Protein AF-A0A7S4JBQ2-F1 (afdb_monomer)

Structure (mmCIF, N/CA/C/O backbone):
data_AF-A0A7S4JBQ2-F1
#
_entry.id   AF-A0A7S4JBQ2-F1
#
loop_
_atom_site.group_PDB
_atom_site.id
_atom_site.type_symbol
_atom_site.label_atom_id
_atom_site.label_alt_id
_atom_site.label_comp_id
_atom_site.label_asym_id
_atom_site.label_entity_id
_atom_site.label_seq_id
_atom_site.pdbx_PDB_ins_code
_atom_site.Cartn_x
_atom_site.Cartn_y
_atom_site.Cartn_z
_atom_site.occupancy
_atom_site.B_iso_or_equiv
_atom_site.auth_seq_id
_atom_site.auth_comp_id
_atom_site.auth_asym_id
_atom_site.auth_atom_id
_atom_site.pdbx_PDB_model_num
ATOM 1 N N . MET A 1 1 ? -25.751 37.229 61.596 1.00 47.97 1 MET A N 1
ATOM 2 C CA . MET A 1 1 ? -25.315 37.314 60.184 1.00 47.97 1 MET A CA 1
ATOM 3 C C . MET A 1 1 ? -24.093 36.413 59.994 1.00 47.97 1 MET A C 1
ATOM 5 O O . MET A 1 1 ? -22.985 36.892 60.153 1.00 47.97 1 MET A O 1
ATOM 9 N N . ALA A 1 2 ? -24.258 35.101 59.773 1.00 48.75 2 ALA A N 1
ATOM 10 C CA . ALA A 1 2 ? -23.098 34.197 59.625 1.00 48.75 2 ALA A CA 1
ATOM 11 C C . ALA A 1 2 ? -23.350 32.919 58.792 1.00 48.75 2 ALA A C 1
ATOM 13 O O . ALA A 1 2 ? -22.419 32.153 58.581 1.00 48.75 2 ALA A O 1
ATOM 14 N N . SER A 1 3 ? -24.569 32.667 58.291 1.00 51.91 3 SER A N 1
ATOM 15 C CA . SER A 1 3 ? -24.896 31.415 57.578 1.00 51.91 3 SER A CA 1
ATOM 16 C C . SER A 1 3 ? -24.880 31.516 56.043 1.00 51.91 3 SER A C 1
ATOM 18 O O . SER A 1 3 ? -24.901 30.493 55.368 1.00 51.91 3 SER A O 1
ATOM 20 N N . GLY A 1 4 ? -24.806 32.724 55.466 1.00 55.66 4 GLY A N 1
ATOM 21 C CA . GLY A 1 4 ? -24.906 32.929 54.009 1.00 55.66 4 GLY A CA 1
ATOM 22 C C . GLY A 1 4 ? -23.621 32.677 53.207 1.00 55.66 4 GLY A C 1
ATOM 23 O O . GLY A 1 4 ? -23.690 32.373 52.018 1.00 55.66 4 GLY A O 1
ATOM 24 N N . ASN A 1 5 ? -22.445 32.771 53.839 1.00 53.41 5 ASN A N 1
ATOM 25 C CA . ASN A 1 5 ? -21.159 32.667 53.133 1.00 53.41 5 ASN A CA 1
ATOM 26 C C . ASN A 1 5 ? -20.651 31.224 53.015 1.00 53.41 5 ASN A C 1
ATOM 28 O O . ASN A 1 5 ? -19.988 30.889 52.036 1.00 53.41 5 ASN A O 1
ATOM 32 N N . VAL A 1 6 ? -21.014 30.351 53.959 1.00 56.66 6 VAL A N 1
ATOM 33 C CA . VAL A 1 6 ? -20.559 28.950 53.978 1.00 56.66 6 VAL A CA 1
ATOM 34 C C . VAL A 1 6 ? -21.215 28.143 52.850 1.00 56.66 6 VAL A C 1
ATOM 36 O O . VAL A 1 6 ? -20.537 27.393 52.156 1.00 56.66 6 VAL A O 1
ATOM 39 N N . ALA A 1 7 ? -22.502 28.380 52.568 1.00 55.94 7 ALA A N 1
ATOM 40 C CA . ALA A 1 7 ? -23.214 27.729 51.463 1.00 55.94 7 ALA A CA 1
ATOM 41 C C . ALA A 1 7 ? -22.658 28.110 50.073 1.00 55.94 7 ALA A C 1
ATOM 43 O O . ALA A 1 7 ? -22.626 27.283 49.165 1.00 55.94 7 ALA A O 1
ATOM 44 N N . ARG A 1 8 ? -22.162 29.346 49.907 1.00 56.22 8 ARG A N 1
ATOM 45 C CA . ARG A 1 8 ? -21.541 29.805 48.650 1.00 56.22 8 ARG A CA 1
ATOM 46 C C . ARG A 1 8 ? -20.141 29.222 48.439 1.00 56.22 8 ARG A C 1
ATOM 48 O O . ARG A 1 8 ? -19.787 28.902 47.309 1.00 56.22 8 ARG A O 1
ATOM 55 N N . LEU A 1 9 ? -19.381 29.034 49.519 1.00 54.88 9 LEU A N 1
ATOM 56 C CA . LEU A 1 9 ? -18.053 28.411 49.488 1.00 54.88 9 LEU A CA 1
ATOM 57 C C . LEU A 1 9 ? -18.115 26.911 49.166 1.00 54.88 9 LEU A C 1
ATOM 59 O O . LEU A 1 9 ? -17.254 26.414 48.446 1.00 54.88 9 LEU A O 1
ATOM 63 N N . ILE A 1 10 ? -19.154 26.210 49.634 1.00 60.44 10 ILE A N 1
ATOM 64 C CA . ILE A 1 10 ? -19.357 24.778 49.360 1.00 60.44 10 ILE A CA 1
ATOM 65 C C . ILE A 1 10 ? -19.799 24.534 47.901 1.00 60.44 10 ILE A C 1
ATOM 67 O O . ILE A 1 10 ? -19.345 23.583 47.271 1.00 60.44 10 ILE A O 1
ATOM 71 N N . CYS A 1 11 ? -20.625 25.412 47.314 1.00 55.69 11 CYS A N 1
ATOM 72 C CA . CYS A 1 11 ? -20.996 25.309 45.894 1.00 55.69 11 CYS A CA 1
ATOM 73 C C . CYS A 1 11 ? -19.827 25.606 44.940 1.00 55.69 11 CYS A C 1
ATOM 75 O O . CYS A 1 11 ? -19.711 24.963 43.898 1.00 55.69 11 CYS A O 1
ATOM 77 N N . ALA A 1 12 ? -18.954 26.559 45.283 1.00 59.06 12 ALA A N 1
ATOM 78 C CA . ALA A 1 12 ? -17.802 26.908 44.449 1.00 59.06 12 ALA A CA 1
ATOM 79 C C . ALA A 1 12 ? -16.750 25.784 44.399 1.00 59.06 12 ALA A C 1
ATOM 81 O O . ALA A 1 12 ? -16.146 25.546 43.353 1.00 59.06 12 ALA A O 1
ATOM 82 N N . SER A 1 13 ? -16.559 25.052 45.501 1.00 59.41 13 SER A N 1
ATOM 83 C CA . SER A 1 13 ? -15.619 23.928 45.562 1.00 59.41 13 SER A CA 1
ATOM 84 C C . SER A 1 13 ? -16.147 22.669 44.865 1.00 59.41 13 SER A C 1
ATOM 86 O O . SER A 1 13 ? -15.390 22.017 44.146 1.00 59.41 13 SER A O 1
ATOM 88 N N . LEU A 1 14 ? -17.447 22.366 44.985 1.00 59.66 14 LEU A N 1
ATOM 89 C CA . LEU A 1 14 ? -18.087 21.260 44.256 1.00 59.66 14 LEU A CA 1
ATOM 90 C C . LEU A 1 14 ? -18.130 21.502 42.736 1.00 59.66 14 LEU A C 1
ATOM 92 O O . LEU A 1 14 ? -17.915 20.568 41.966 1.00 59.66 14 LEU A O 1
ATOM 96 N N . ALA A 1 15 ? -18.327 22.748 42.292 1.00 60.44 15 ALA A N 1
ATOM 97 C CA . ALA A 1 15 ? -18.275 23.103 40.871 1.00 60.44 15 ALA A CA 1
ATOM 98 C C . ALA A 1 15 ? -16.861 22.959 40.271 1.00 60.44 15 ALA A C 1
ATOM 100 O O . ALA A 1 15 ? -16.720 22.511 39.134 1.00 60.44 15 ALA A O 1
ATOM 101 N N . CYS A 1 16 ? -15.808 23.273 41.036 1.00 54.78 16 CYS A N 1
ATOM 102 C CA . CYS A 1 16 ? -14.415 23.102 40.599 1.00 54.78 16 CYS A CA 1
ATOM 103 C C . CYS A 1 16 ? -13.985 21.626 40.499 1.00 54.78 16 CYS A C 1
ATOM 105 O O . CYS A 1 16 ? -13.243 21.262 39.584 1.00 54.78 16 CYS A O 1
ATOM 107 N N . LEU A 1 17 ? -14.468 20.770 41.407 1.00 56.91 17 LEU A N 1
ATOM 108 C CA . LEU A 1 17 ? -14.245 19.316 41.359 1.00 56.91 17 LEU A CA 1
ATOM 109 C C . LEU A 1 17 ? -14.988 18.642 40.194 1.00 56.91 17 LEU A C 1
ATOM 111 O O . LEU A 1 17 ? -14.477 17.693 39.609 1.00 56.91 17 LEU A O 1
ATOM 115 N N . LEU A 1 18 ? -16.158 19.158 39.808 1.00 58.59 18 LEU A N 1
ATOM 116 C CA . LEU A 1 18 ? -16.883 18.682 38.625 1.00 58.59 18 LEU A CA 1
ATOM 117 C C . LEU A 1 18 ? -16.258 19.165 37.305 1.00 58.59 18 LEU A C 1
ATOM 119 O O . LEU A 1 18 ? -16.263 18.420 36.328 1.00 58.59 18 LEU A O 1
ATOM 123 N N . LEU A 1 19 ? -15.667 20.367 37.260 1.00 57.38 19 LEU A N 1
ATOM 124 C CA . LEU A 1 19 ? -15.010 20.884 36.048 1.00 57.38 19 LEU A CA 1
ATOM 125 C C . LEU A 1 19 ? -13.707 20.150 35.696 1.00 57.38 19 LEU A C 1
ATOM 127 O O . LEU A 1 19 ? -13.336 20.087 34.527 1.00 57.38 19 LEU A O 1
ATOM 131 N N . SER A 1 20 ? -13.012 19.586 36.685 1.00 57.44 20 SER A N 1
ATOM 132 C CA . SER A 1 20 ? -11.742 18.879 36.470 1.00 57.44 20 SER A CA 1
ATOM 133 C C . SER A 1 20 ? -11.919 17.469 35.885 1.00 57.44 20 SER A C 1
ATOM 135 O O . SER A 1 20 ? -10.970 16.929 35.324 1.00 57.44 20 SER A O 1
ATOM 137 N N . LEU A 1 21 ? -13.137 16.912 35.917 1.00 55.50 21 LEU A N 1
ATOM 138 C CA . LEU A 1 21 ? -13.502 15.637 35.279 1.00 55.50 21 LEU A CA 1
ATOM 139 C C . LEU A 1 21 ? -13.787 15.755 33.768 1.00 55.50 21 LEU A C 1
ATOM 141 O O . LEU A 1 21 ? -13.876 14.737 33.089 1.00 55.50 21 LEU A O 1
ATOM 145 N N . ILE A 1 22 ? -13.921 16.974 33.229 1.00 60.44 22 ILE A N 1
ATOM 146 C CA . ILE A 1 22 ? -14.215 17.213 31.800 1.00 60.44 22 ILE A CA 1
ATOM 147 C 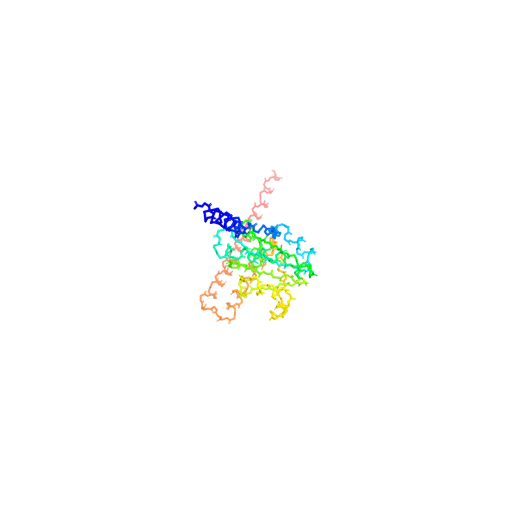C . ILE A 1 22 ? -12.924 17.351 30.972 1.00 60.44 22 ILE A C 1
ATOM 149 O O . ILE A 1 22 ? -12.960 17.292 29.742 1.00 60.44 22 ILE A O 1
ATOM 153 N N . ASN A 1 23 ? -11.760 17.457 31.620 1.00 59.50 23 ASN A N 1
ATOM 154 C CA . ASN A 1 23 ? -10.477 17.330 30.936 1.00 59.50 23 ASN A CA 1
ATOM 155 C C . ASN A 1 23 ? -10.253 15.854 30.598 1.00 59.50 23 ASN A C 1
ATOM 157 O O . ASN A 1 23 ? -9.593 15.126 31.337 1.00 59.50 23 ASN A O 1
ATOM 161 N N . GLY A 1 24 ? -10.872 15.419 29.498 1.00 57.84 24 GLY A N 1
ATOM 162 C CA . GLY A 1 24 ? -10.743 14.076 28.956 1.00 57.84 24 GLY A CA 1
ATOM 163 C C . GLY A 1 24 ? -9.278 13.663 28.916 1.00 57.84 24 GLY A C 1
ATOM 164 O O . GLY A 1 24 ? -8.437 14.364 28.349 1.00 57.84 24 GLY A O 1
ATOM 165 N N . ALA A 1 25 ? -8.977 12.535 29.556 1.00 54.72 25 ALA A N 1
ATOM 166 C CA . ALA A 1 25 ? -7.680 11.897 29.433 1.00 54.72 25 ALA A CA 1
ATOM 167 C C . ALA A 1 25 ? -7.345 11.711 27.941 1.00 54.72 25 ALA A C 1
ATOM 169 O O . ALA A 1 25 ? -8.259 11.471 27.142 1.00 54.72 25 ALA A O 1
ATOM 170 N N . PRO A 1 26 ? -6.065 11.806 27.537 1.00 52.78 26 PRO A N 1
ATOM 171 C CA . PRO A 1 26 ? -5.675 11.389 26.202 1.00 52.78 26 PRO A CA 1
ATOM 172 C C . PRO A 1 26 ? -6.078 9.922 26.049 1.00 52.78 26 PRO A C 1
ATOM 174 O O . PRO A 1 26 ? -5.561 9.054 26.750 1.00 52.78 26 PRO A O 1
ATOM 177 N N . VAL A 1 27 ? -7.052 9.660 25.178 1.00 49.31 27 VAL A N 1
ATOM 178 C CA . VAL A 1 27 ? -7.446 8.299 24.826 1.00 49.31 27 VAL A CA 1
ATOM 179 C C . VAL A 1 27 ? -6.248 7.705 24.094 1.00 49.31 27 VAL A C 1
ATOM 181 O O . VAL A 1 27 ? -5.939 8.094 22.969 1.00 49.31 27 VAL A O 1
ATOM 184 N N . ALA A 1 28 ? -5.490 6.866 24.794 1.00 48.03 28 ALA A N 1
ATOM 185 C CA . ALA A 1 28 ? -4.365 6.147 24.226 1.00 48.03 28 ALA A CA 1
ATOM 186 C C . ALA A 1 28 ? -4.939 5.002 23.393 1.00 48.03 28 ALA A C 1
ATOM 188 O O . ALA A 1 28 ? -5.228 3.937 23.931 1.00 48.03 28 ALA A O 1
ATOM 189 N N . TYR A 1 29 ? -5.159 5.268 22.106 1.00 53.22 29 TYR A N 1
ATOM 190 C CA . TYR A 1 29 ? -5.674 4.270 21.184 1.00 53.22 29 TYR A CA 1
ATOM 191 C C . TYR A 1 29 ? -4.621 3.178 20.928 1.00 53.22 29 TYR A C 1
ATOM 193 O O . TYR A 1 29 ? -3.435 3.479 20.756 1.00 53.22 29 TYR A O 1
ATOM 201 N N . ALA A 1 30 ? -5.033 1.910 20.894 1.00 62.78 30 ALA A N 1
ATOM 202 C CA . ALA A 1 30 ? -4.169 0.794 20.523 1.00 62.78 30 ALA A CA 1
ATOM 203 C C . ALA A 1 30 ? -3.639 0.992 19.094 1.00 62.78 30 ALA A C 1
A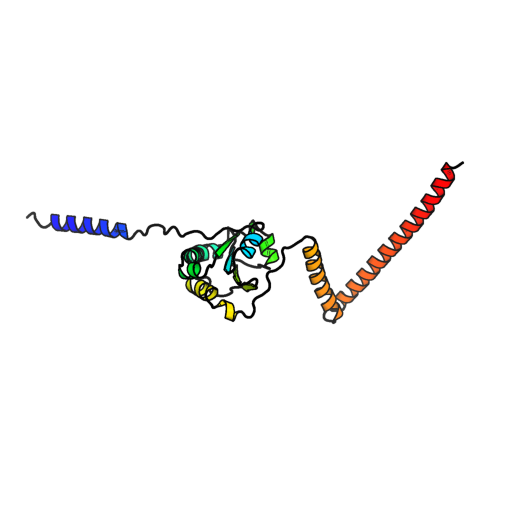TOM 205 O O . ALA A 1 30 ? -4.405 1.048 18.127 1.00 62.78 30 ALA A O 1
ATOM 206 N N . ALA A 1 31 ? -2.318 1.119 18.963 1.00 71.88 31 ALA A N 1
ATOM 207 C CA . ALA A 1 31 ? -1.689 1.477 17.701 1.00 71.88 31 ALA A CA 1
ATOM 208 C C . ALA A 1 31 ? -1.748 0.320 16.680 1.00 71.88 31 ALA A C 1
ATOM 210 O O . ALA A 1 31 ? -1.479 -0.830 17.035 1.00 71.88 31 ALA A O 1
ATOM 211 N N . PRO A 1 32 ? -2.045 0.608 15.401 1.00 81.25 32 PRO A N 1
ATOM 212 C CA . PRO A 1 32 ? -2.020 -0.390 14.335 1.00 81.25 32 PRO A CA 1
ATOM 213 C C . PRO A 1 32 ? -0.597 -0.904 14.075 1.00 81.25 32 PRO A C 1
ATOM 215 O O . PRO A 1 32 ? 0.389 -0.181 14.255 1.00 81.25 32 PRO A O 1
ATOM 218 N N . VAL A 1 33 ? -0.490 -2.142 13.588 1.00 87.19 33 VAL A N 1
ATOM 219 C CA . VAL A 1 33 ? 0.794 -2.821 13.355 1.00 87.19 33 VAL A CA 1
ATOM 220 C C . VAL A 1 33 ? 1.599 -2.070 12.296 1.00 87.19 33 VAL A C 1
ATOM 222 O O . VAL A 1 33 ? 1.102 -1.756 11.217 1.00 87.19 33 VAL A O 1
ATOM 225 N N . THR A 1 34 ? 2.863 -1.762 12.571 1.00 89.50 34 THR A N 1
ATOM 226 C CA . THR A 1 34 ? 3.758 -1.155 11.576 1.00 89.50 34 THR A CA 1
ATOM 227 C C . THR A 1 34 ? 4.463 -2.234 10.770 1.00 89.50 34 THR A C 1
ATOM 229 O O . THR A 1 34 ? 5.195 -3.045 11.332 1.00 89.50 34 THR A O 1
ATOM 232 N N . VAL A 1 35 ? 4.271 -2.214 9.456 1.00 89.81 35 VAL A N 1
ATOM 233 C CA . VAL A 1 35 ? 4.803 -3.203 8.516 1.00 89.81 35 VAL A CA 1
ATOM 234 C C . VAL A 1 35 ? 5.871 -2.553 7.634 1.00 89.81 35 VAL A C 1
ATOM 236 O O . VAL A 1 35 ? 5.759 -1.381 7.268 1.00 89.81 35 VAL A O 1
ATOM 239 N N . THR A 1 36 ? 6.920 -3.306 7.307 1.00 89.94 36 THR A N 1
ATOM 240 C CA . THR A 1 36 ? 8.021 -2.883 6.428 1.00 89.94 36 THR A CA 1
ATOM 241 C C . THR A 1 36 ? 8.011 -3.686 5.130 1.00 89.94 36 THR A C 1
ATOM 243 O O . THR A 1 36 ? 7.306 -4.687 5.013 1.00 89.94 36 THR A O 1
ATOM 246 N N . ASP A 1 37 ? 8.824 -3.289 4.148 1.00 86.62 37 ASP A N 1
ATOM 247 C CA . ASP A 1 37 ? 8.934 -4.007 2.867 1.00 86.62 37 ASP A CA 1
ATOM 248 C C . ASP A 1 37 ? 9.332 -5.492 3.031 1.00 86.62 37 ASP A C 1
ATOM 250 O O . ASP A 1 37 ? 9.014 -6.310 2.169 1.00 86.62 37 ASP A O 1
ATOM 254 N N . SER A 1 38 ? 1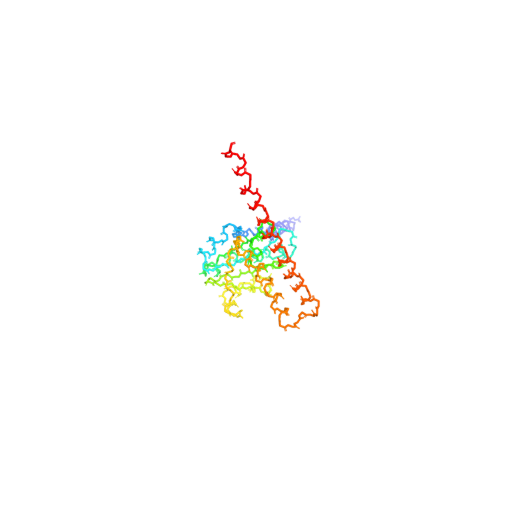0.023 -5.854 4.121 1.00 85.69 38 SER A N 1
ATOM 255 C CA . SER A 1 38 ? 10.443 -7.232 4.400 1.00 85.69 38 SER A CA 1
ATOM 256 C C . SER A 1 38 ? 9.377 -8.069 5.103 1.00 85.69 38 SER A C 1
ATOM 258 O O . SER A 1 38 ? 9.289 -9.259 4.827 1.00 85.69 38 SER A O 1
ATOM 260 N N . THR A 1 39 ? 8.584 -7.472 6.000 1.00 88.12 39 THR A N 1
ATOM 261 C CA . THR A 1 39 ? 7.555 -8.191 6.773 1.00 88.12 39 THR A CA 1
ATOM 262 C C . THR A 1 39 ? 6.197 -8.206 6.082 1.00 88.12 39 THR A C 1
ATOM 264 O O . THR A 1 39 ? 5.328 -8.986 6.450 1.00 88.12 39 THR A O 1
ATOM 267 N N . LEU A 1 40 ? 6.005 -7.371 5.058 1.00 89.88 40 LEU A N 1
ATOM 268 C CA . LEU A 1 40 ? 4.737 -7.274 4.344 1.00 89.88 40 LEU A CA 1
ATOM 269 C C . LEU A 1 40 ? 4.299 -8.596 3.712 1.00 89.88 40 LEU A C 1
ATOM 271 O O . LEU A 1 40 ? 3.119 -8.909 3.762 1.00 89.88 40 LEU A O 1
ATOM 275 N N . ASP A 1 41 ? 5.228 -9.365 3.144 1.00 87.88 41 ASP A N 1
ATOM 276 C CA . ASP A 1 41 ? 4.916 -10.663 2.533 1.00 87.88 41 ASP A CA 1
ATOM 277 C C . ASP A 1 41 ? 4.391 -11.657 3.586 1.00 87.88 41 ASP A C 1
ATOM 279 O O . ASP A 1 41 ? 3.335 -12.252 3.401 1.00 87.88 41 ASP A O 1
ATOM 283 N N . GLU A 1 42 ? 5.062 -11.745 4.736 1.00 88.25 42 GLU A N 1
ATOM 284 C CA . GLU A 1 42 ? 4.662 -12.610 5.854 1.00 88.25 42 GLU A CA 1
ATOM 285 C C . GLU A 1 42 ? 3.293 -12.218 6.424 1.00 88.25 42 GLU A C 1
ATOM 287 O O . GLU A 1 42 ? 2.463 -13.077 6.709 1.00 88.25 42 GLU A O 1
ATOM 292 N N . VAL A 1 43 ? 3.026 -10.915 6.557 1.00 88.94 43 VAL A N 1
ATOM 293 C CA . VAL A 1 43 ? 1.727 -10.417 7.033 1.00 88.94 43 VAL A CA 1
ATOM 294 C C . VAL A 1 43 ? 0.622 -10.696 6.013 1.00 88.94 43 VAL A C 1
ATOM 296 O O . VAL A 1 43 ? -0.488 -11.043 6.403 1.00 88.94 43 VAL A O 1
ATOM 299 N N . LEU A 1 44 ? 0.905 -10.580 4.714 1.00 88.88 44 LEU A N 1
ATOM 300 C CA . LEU A 1 44 ? -0.063 -10.888 3.656 1.00 88.88 44 LEU A CA 1
ATOM 301 C C . LEU A 1 44 ? -0.397 -12.380 3.574 1.00 88.88 44 LEU A C 1
ATOM 303 O O . LEU A 1 44 ? -1.520 -12.724 3.225 1.00 88.88 44 LEU A O 1
ATOM 307 N N . GLU A 1 45 ? 0.563 -13.252 3.874 1.00 87.19 45 GLU A N 1
ATOM 308 C CA . GLU A 1 45 ? 0.353 -14.702 3.902 1.00 87.19 45 GLU A CA 1
ATOM 309 C C . GLU A 1 45 ? -0.332 -15.167 5.193 1.00 87.19 45 GLU A C 1
ATOM 311 O O . GLU A 1 45 ? -1.105 -16.124 5.167 1.00 87.19 45 GLU A O 1
ATOM 316 N N . SER A 1 46 ? -0.074 -14.497 6.321 1.00 87.62 46 SER A N 1
ATOM 317 C CA . SER A 1 46 ? -0.631 -14.879 7.623 1.00 87.62 46 SER A CA 1
ATOM 318 C C . SER A 1 46 ? -2.047 -14.365 7.872 1.00 87.62 46 SER A C 1
ATOM 320 O O . SER A 1 46 ? -2.773 -14.959 8.669 1.00 87.62 46 SER A O 1
ATOM 322 N N . SER A 1 47 ? -2.456 -13.282 7.204 1.00 85.81 47 SER A N 1
ATOM 323 C CA . SER A 1 47 ? -3.757 -12.647 7.424 1.00 85.81 47 SER A CA 1
ATOM 324 C C . SER A 1 47 ? -4.690 -12.813 6.226 1.00 85.81 47 SER A C 1
ATOM 326 O O . SER A 1 47 ? -4.364 -12.472 5.092 1.00 85.81 47 SER A O 1
ATOM 328 N N . THR A 1 48 ? -5.901 -13.311 6.489 1.00 88.38 48 THR A N 1
ATOM 329 C CA . THR A 1 48 ? -6.949 -13.432 5.458 1.00 88.38 48 THR A CA 1
ATOM 330 C C . THR A 1 48 ? -7.554 -12.066 5.127 1.00 88.38 48 THR A C 1
ATOM 332 O O . THR A 1 48 ? -7.865 -11.782 3.968 1.00 88.38 48 THR A O 1
ATOM 335 N N . ASN A 1 49 ? -7.700 -11.225 6.157 1.00 92.44 49 ASN A N 1
ATOM 336 C CA . ASN A 1 49 ? -8.258 -9.883 6.098 1.00 92.44 49 ASN A CA 1
ATOM 337 C C . ASN A 1 49 ? -7.219 -8.883 6.612 1.00 92.44 49 ASN A C 1
ATOM 339 O O . ASN A 1 49 ? -6.941 -8.836 7.810 1.00 92.44 49 ASN A O 1
ATOM 343 N N . LEU A 1 50 ? -6.673 -8.047 5.732 1.00 93.25 50 LEU A N 1
ATOM 344 C CA . LEU A 1 50 ? -5.686 -7.033 6.108 1.00 93.25 50 LEU A CA 1
ATOM 345 C C . LEU A 1 50 ? -6.096 -5.674 5.564 1.00 93.25 50 LEU A C 1
ATOM 347 O O . LEU A 1 50 ? -6.243 -5.492 4.360 1.00 93.25 50 LEU A O 1
ATOM 351 N N . LEU A 1 51 ? -6.225 -4.681 6.434 1.00 93.81 51 LEU A N 1
ATOM 352 C CA . LEU A 1 51 ? -6.329 -3.288 6.024 1.00 93.81 51 LEU A CA 1
ATOM 353 C C . LEU A 1 51 ? -4.952 -2.637 6.135 1.00 93.81 51 LEU A C 1
ATOM 355 O O . LEU A 1 51 ? -4.409 -2.500 7.229 1.00 93.81 51 LEU A O 1
ATOM 359 N N . LEU A 1 52 ? -4.392 -2.216 5.002 1.00 93.75 52 LEU A N 1
ATOM 360 C CA . LEU A 1 52 ? -3.082 -1.581 4.932 1.00 93.75 52 LEU A CA 1
ATOM 361 C C . LEU A 1 52 ? -3.209 -0.096 4.588 1.00 93.75 52 LEU A C 1
ATOM 363 O O . LEU A 1 52 ? -3.759 0.290 3.552 1.00 93.75 52 LEU A O 1
ATOM 367 N N . LEU A 1 53 ? -2.627 0.742 5.442 1.00 92.88 53 LEU A N 1
ATOM 368 C CA . LEU A 1 53 ? -2.514 2.178 5.231 1.00 92.88 53 LEU A CA 1
ATOM 369 C C . LEU A 1 53 ? -1.101 2.564 4.789 1.00 92.88 53 LEU A C 1
ATOM 371 O O . LEU A 1 53 ? -0.147 2.495 5.565 1.00 92.88 53 LEU A O 1
ATOM 375 N N . PHE A 1 54 ? -0.994 3.088 3.571 1.00 93.38 54 PHE A N 1
ATOM 376 C CA . PHE A 1 54 ? 0.213 3.734 3.067 1.00 93.38 54 PHE A CA 1
ATOM 377 C C . PHE A 1 54 ? 0.246 5.193 3.521 1.00 93.38 54 PHE A C 1
ATOM 379 O O . PHE A 1 54 ? -0.547 6.024 3.055 1.00 93.38 54 PHE A O 1
ATOM 386 N N . LYS A 1 55 ? 1.177 5.510 4.425 1.00 91.81 55 LYS A N 1
ATOM 387 C CA . LYS A 1 55 ? 1.372 6.855 4.978 1.00 91.81 55 LYS A CA 1
ATOM 388 C C . LYS A 1 55 ? 2.778 7.389 4.704 1.00 91.81 55 LYS A C 1
ATOM 390 O O . LYS A 1 55 ? 3.693 6.654 4.342 1.00 91.81 55 LYS A O 1
ATOM 395 N N . ALA A 1 56 ? 2.928 8.695 4.908 1.00 90.19 56 ALA A N 1
ATOM 396 C CA . ALA A 1 56 ? 4.212 9.381 4.912 1.00 90.19 56 ALA A CA 1
ATOM 397 C C . ALA A 1 56 ? 4.330 10.264 6.163 1.00 90.19 56 ALA A C 1
ATOM 399 O O . ALA A 1 56 ? 3.383 10.972 6.519 1.00 90.19 56 ALA A O 1
ATOM 400 N N . ASN A 1 57 ? 5.501 10.242 6.802 1.00 79.75 57 ASN A N 1
ATOM 401 C CA . ASN A 1 57 ? 5.804 10.962 8.046 1.00 79.75 57 ASN A CA 1
ATOM 402 C C . ASN A 1 57 ? 5.450 12.473 8.059 1.00 79.75 57 ASN A C 1
ATOM 404 O O . ASN A 1 57 ? 4.979 12.977 9.077 1.00 79.75 57 ASN A O 1
ATOM 408 N N . LYS A 1 58 ? 5.625 13.198 6.945 1.00 79.25 58 LYS A N 1
ATOM 409 C CA . LYS A 1 58 ? 5.394 14.655 6.822 1.00 79.25 58 LYS A CA 1
ATOM 410 C C . LYS A 1 58 ? 4.176 15.014 5.964 1.00 79.25 58 LYS A C 1
ATOM 412 O O . LYS A 1 58 ? 4.216 15.968 5.191 1.00 79.25 58 LYS A O 1
ATOM 417 N N . CYS A 1 59 ? 3.090 14.250 6.055 1.00 86.31 59 CYS A N 1
ATOM 418 C CA . CYS A 1 59 ? 1.877 14.534 5.289 1.00 86.31 59 CYS A CA 1
ATOM 419 C C . CYS A 1 59 ? 0.735 15.039 6.198 1.00 86.31 59 CYS A C 1
ATOM 421 O O . CYS A 1 59 ? 0.177 14.243 6.960 1.00 86.31 59 CYS A O 1
ATOM 423 N N . PRO A 1 60 ? 0.300 16.312 6.086 1.00 85.06 60 PRO A N 1
ATOM 424 C CA . PRO A 1 60 ? -0.785 16.855 6.914 1.00 85.06 60 PRO A CA 1
ATOM 425 C C . PRO A 1 60 ? -2.137 16.172 6.645 1.00 85.06 60 PRO A C 1
ATOM 427 O O . PRO A 1 60 ? -3.015 16.137 7.505 1.00 85.06 60 PRO A O 1
ATOM 430 N N . HIS A 1 61 ? -2.330 15.589 5.456 1.00 86.81 61 HIS A N 1
ATOM 431 C CA . HIS A 1 61 ? -3.514 14.777 5.161 1.00 86.81 61 HIS A CA 1
ATOM 432 C C . HIS A 1 61 ? -3.483 13.412 5.858 1.00 86.81 61 HIS A C 1
ATOM 434 O O . HIS A 1 61 ? -4.542 12.912 6.224 1.00 86.81 61 HIS A O 1
ATOM 440 N N . CYS A 1 62 ? -2.297 12.827 6.066 1.00 88.44 62 CYS A N 1
ATOM 441 C CA . CYS A 1 62 ? -2.152 11.575 6.811 1.00 88.44 62 CYS A CA 1
ATOM 442 C C . CYS A 1 62 ? -2.358 11.801 8.311 1.00 88.44 62 CYS A C 1
ATOM 444 O O . CYS A 1 62 ? -3.071 11.032 8.941 1.00 88.44 62 CYS A O 1
ATOM 446 N N . GLN A 1 63 ? -1.799 12.882 8.869 1.00 86.88 63 GLN A N 1
ATOM 447 C CA . GLN A 1 63 ? -1.942 13.205 10.295 1.00 86.88 63 GLN A CA 1
ATOM 448 C C . GLN A 1 63 ? -3.403 13.415 10.706 1.00 86.88 63 GLN A C 1
ATOM 450 O O . GLN A 1 63 ? -3.809 12.958 11.766 1.00 86.88 63 GLN A O 1
ATOM 455 N N . ARG A 1 64 ? -4.216 14.040 9.844 1.00 89.31 64 ARG A N 1
ATOM 456 C CA . ARG A 1 64 ? -5.658 14.197 10.099 1.00 89.31 64 ARG A CA 1
ATOM 457 C C . ARG A 1 64 ? -6.426 12.875 10.108 1.00 89.31 64 ARG A C 1
ATOM 459 O O . ARG A 1 64 ? -7.438 12.788 10.786 1.00 89.31 64 ARG A O 1
ATOM 466 N N . MET A 1 65 ? -5.965 11.877 9.356 1.00 89.31 65 MET A N 1
ATOM 467 C CA . MET A 1 65 ? -6.618 10.568 9.255 1.00 89.31 65 MET A CA 1
ATOM 468 C C . MET A 1 65 ? -6.112 9.569 10.305 1.00 89.31 65 MET A C 1
ATOM 470 O O . MET A 1 65 ? -6.829 8.634 10.637 1.00 89.31 65 MET A O 1
ATOM 474 N N . ALA A 1 66 ? -4.900 9.765 10.832 1.00 88.00 66 ALA A N 1
ATOM 475 C CA . ALA A 1 66 ? -4.298 8.906 11.851 1.00 88.00 66 ALA A CA 1
ATOM 476 C C . ALA A 1 66 ? -5.230 8.595 13.042 1.00 88.00 66 ALA A C 1
ATOM 478 O O . ALA A 1 66 ? -5.436 7.410 13.291 1.00 88.00 66 ALA A O 1
ATOM 479 N N . PRO A 1 67 ? -5.881 9.577 13.705 1.00 89.25 67 PRO A N 1
ATOM 480 C CA . PRO A 1 67 ? -6.742 9.274 14.852 1.00 89.25 67 PRO A CA 1
ATOM 481 C C . PRO A 1 67 ? -8.009 8.501 14.465 1.00 89.25 67 PRO A C 1
ATOM 483 O O . PRO A 1 67 ? -8.521 7.715 15.253 1.00 89.25 67 PRO A O 1
ATOM 486 N N . ASP A 1 68 ? -8.535 8.701 13.255 1.00 90.69 68 ASP A N 1
ATOM 487 C CA . ASP A 1 68 ? -9.682 7.923 12.775 1.00 90.69 68 ASP A CA 1
ATOM 488 C C . ASP A 1 68 ? -9.281 6.492 12.412 1.00 90.69 68 ASP A C 1
ATOM 490 O O . ASP A 1 68 ? -10.083 5.575 12.561 1.00 90.69 68 ASP A O 1
ATOM 494 N N . TYR A 1 69 ? -8.040 6.296 11.963 1.00 90.25 69 TYR A N 1
ATOM 495 C CA . TYR A 1 69 ? -7.495 4.978 11.671 1.00 90.25 69 TYR A CA 1
ATOM 496 C C . TYR A 1 69 ? -7.162 4.189 12.944 1.00 90.25 69 TYR A C 1
ATOM 498 O O . TYR A 1 69 ? -7.442 3.000 13.013 1.00 90.25 69 TYR A O 1
ATOM 506 N N . GLU A 1 70 ? -6.638 4.850 13.974 1.00 89.69 70 GLU A N 1
ATOM 507 C CA . GLU A 1 70 ? -6.385 4.251 15.294 1.00 89.69 70 GLU A CA 1
ATOM 508 C C . GLU A 1 70 ? -7.681 3.853 16.016 1.00 89.69 70 GLU A C 1
ATOM 510 O O . GLU A 1 70 ? -7.729 2.848 16.715 1.00 89.69 70 GLU A O 1
ATOM 515 N N . LYS A 1 71 ? -8.788 4.569 15.793 1.00 90.12 71 LYS A N 1
ATOM 516 C CA . LYS A 1 71 ? -10.101 4.119 16.283 1.00 90.12 71 LYS A CA 1
ATOM 517 C C . LYS A 1 71 ? -10.556 2.814 15.634 1.00 90.12 71 LYS A C 1
ATOM 519 O O . LYS A 1 71 ? -11.248 2.033 16.276 1.00 90.12 71 LYS A O 1
ATOM 524 N N . LEU A 1 72 ? -10.194 2.568 14.371 1.00 89.38 72 LEU A N 1
ATOM 525 C CA . LEU A 1 72 ? -10.540 1.313 13.695 1.00 89.38 72 LEU A CA 1
ATOM 526 C C . LEU A 1 72 ? -9.799 0.123 14.309 1.00 89.38 72 LEU A C 1
ATOM 528 O O . LEU A 1 72 ? -10.373 -0.956 14.373 1.00 89.38 72 LEU A O 1
ATOM 532 N N . SER A 1 73 ? -8.564 0.292 14.794 1.00 86.00 73 SER A N 1
ATOM 533 C CA . SER A 1 73 ? -7.839 -0.811 15.442 1.00 86.00 73 SER A CA 1
ATOM 534 C C . SER A 1 73 ? -8.438 -1.227 16.782 1.00 86.00 73 SER A C 1
ATOM 536 O O . SER A 1 73 ? -8.210 -2.348 17.235 1.00 86.00 73 SER A O 1
ATOM 538 N N . GLU A 1 74 ? -9.237 -0.366 17.406 1.00 86.75 74 GLU A N 1
ATOM 539 C CA . GLU A 1 74 ? -9.948 -0.701 18.636 1.00 86.75 74 GLU A CA 1
ATOM 540 C C . GLU A 1 74 ? -11.329 -1.304 18.412 1.00 86.75 74 GLU A C 1
ATOM 542 O O . GLU A 1 74 ? -11.846 -1.939 19.328 1.00 86.75 74 GLU A O 1
ATOM 547 N N . ASP A 1 75 ? -11.895 -1.147 17.218 1.00 88.44 75 ASP A N 1
ATOM 548 C CA . ASP A 1 75 ? -13.267 -1.535 16.925 1.00 88.44 75 ASP A CA 1
ATOM 549 C C . ASP A 1 75 ? -13.470 -3.056 17.019 1.00 88.44 75 ASP A C 1
ATOM 551 O O . ASP A 1 75 ? -12.829 -3.843 16.316 1.00 88.44 75 ASP A O 1
ATOM 555 N N . ASP A 1 76 ? -14.385 -3.470 17.896 1.00 84.44 76 ASP A N 1
ATOM 556 C CA . ASP A 1 76 ? -14.636 -4.884 18.177 1.00 84.44 76 ASP A CA 1
ATOM 557 C C . ASP A 1 76 ? -15.250 -5.629 16.985 1.00 84.44 76 ASP A C 1
ATOM 559 O O . ASP A 1 76 ? -15.003 -6.825 16.831 1.00 84.44 76 ASP A O 1
ATOM 563 N N . ASP A 1 77 ? -15.981 -4.944 16.096 1.00 86.12 77 ASP A N 1
ATOM 564 C CA . ASP A 1 77 ? -16.542 -5.588 14.904 1.00 86.12 77 ASP A CA 1
ATOM 565 C C . ASP A 1 77 ? -15.429 -5.981 13.922 1.00 86.12 77 ASP A C 1
ATOM 567 O O . ASP A 1 77 ? -15.506 -7.024 13.272 1.00 86.12 77 ASP A O 1
ATOM 571 N N . LEU A 1 78 ? -14.372 -5.169 13.820 1.00 86.31 78 LEU A N 1
ATOM 572 C CA . LEU A 1 78 ? -13.216 -5.478 12.977 1.00 86.31 78 LEU A CA 1
ATOM 573 C C . LEU A 1 78 ? -12.380 -6.615 13.568 1.00 86.31 78 LEU A C 1
ATOM 575 O O . LEU A 1 78 ? -11.989 -7.528 12.839 1.00 86.31 78 LEU A O 1
ATOM 579 N N . LYS A 1 79 ? -12.182 -6.617 14.890 1.00 83.75 79 LYS A N 1
ATOM 580 C CA . LYS A 1 79 ? -11.518 -7.725 15.594 1.00 83.75 79 LYS A CA 1
ATOM 581 C C . LYS A 1 79 ? -12.305 -9.031 15.474 1.00 83.75 79 LYS A C 1
ATOM 583 O O . LYS A 1 79 ? -11.712 -10.081 15.255 1.00 83.75 79 LYS A O 1
ATOM 588 N N . GLY A 1 80 ? -13.634 -8.969 15.568 1.00 83.00 80 GLY A N 1
ATOM 589 C CA . GLY A 1 80 ? -14.516 -10.130 15.430 1.00 83.00 80 GLY A CA 1
ATOM 590 C C . GLY A 1 80 ? -14.497 -10.768 14.037 1.00 83.00 80 GLY A C 1
ATOM 591 O O . GLY A 1 80 ? -14.787 -11.954 13.914 1.00 83.00 80 GLY A O 1
ATOM 592 N N . ASN A 1 81 ? -14.119 -10.010 13.002 1.00 85.12 81 ASN A N 1
ATOM 593 C CA . ASN A 1 81 ? -13.958 -10.496 11.626 1.00 85.12 81 ASN A CA 1
ATOM 594 C C . ASN A 1 81 ? -12.495 -10.801 11.253 1.00 85.12 81 ASN A C 1
ATOM 596 O O . ASN A 1 81 ? -12.178 -10.918 10.068 1.00 85.12 81 ASN A O 1
ATOM 600 N N . ASP A 1 82 ? -11.604 -10.914 12.245 1.00 87.75 82 ASP A N 1
ATOM 601 C CA . ASP A 1 82 ? -10.178 -11.221 12.056 1.00 87.75 82 ASP A CA 1
ATOM 602 C C . ASP A 1 82 ? -9.465 -10.237 11.107 1.00 87.75 82 ASP A C 1
ATOM 604 O O . ASP A 1 82 ? -8.597 -10.597 10.311 1.00 87.75 82 ASP A O 1
ATOM 608 N N . VAL A 1 83 ? -9.874 -8.963 11.138 1.00 90.50 83 VAL A N 1
ATOM 609 C CA . VAL A 1 83 ? -9.252 -7.917 10.323 1.00 90.50 83 VAL A CA 1
ATOM 610 C C . VAL A 1 83 ? -7.993 -7.422 11.019 1.00 90.50 83 VAL A C 1
ATOM 612 O O . VAL A 1 83 ? -8.050 -6.743 12.044 1.00 90.50 83 VAL A O 1
ATOM 615 N N . THR A 1 84 ? -6.842 -7.678 10.409 1.00 91.00 84 THR A N 1
ATOM 616 C CA . THR A 1 84 ? -5.572 -7.093 10.838 1.00 91.00 84 THR A CA 1
ATOM 617 C C . THR A 1 84 ? -5.441 -5.674 10.283 1.00 91.00 84 THR A C 1
ATOM 619 O O . THR A 1 84 ? -5.609 -5.448 9.085 1.00 91.00 84 THR A O 1
ATOM 622 N N . LEU A 1 85 ? -5.125 -4.692 11.132 1.00 92.06 85 LEU A N 1
ATOM 623 C CA . LEU A 1 85 ? -4.828 -3.325 10.694 1.00 92.06 85 LEU A CA 1
ATOM 624 C C . LEU A 1 85 ? -3.326 -3.066 10.707 1.00 92.06 85 LEU A C 1
ATOM 626 O O . LEU A 1 85 ? -2.671 -3.145 11.747 1.00 92.06 85 LEU A O 1
ATOM 630 N N . ALA A 1 86 ? -2.804 -2.673 9.550 1.00 93.00 86 ALA A N 1
ATOM 631 C CA . ALA A 1 86 ? -1.400 -2.382 9.343 1.00 93.00 86 ALA A CA 1
ATOM 632 C C . ALA A 1 86 ? -1.174 -0.973 8.785 1.00 93.00 86 ALA A C 1
ATOM 634 O O . ALA A 1 86 ? -2.006 -0.402 8.074 1.00 93.00 86 ALA A O 1
ATOM 635 N N . THR A 1 87 ? -0.010 -0.403 9.077 1.00 92.44 87 THR A N 1
ATOM 636 C CA . THR A 1 87 ? 0.469 0.850 8.492 1.00 92.44 87 THR A CA 1
ATOM 637 C C . THR A 1 87 ? 1.878 0.672 7.954 1.00 92.44 87 THR A C 1
ATOM 639 O O . THR A 1 87 ? 2.701 -0.001 8.568 1.00 92.44 87 THR A O 1
ATOM 642 N N . ILE A 1 88 ? 2.175 1.311 6.826 1.00 92.31 88 ILE A N 1
ATOM 643 C CA . ILE A 1 88 ? 3.509 1.318 6.226 1.00 92.31 88 ILE A CA 1
ATOM 644 C C . ILE A 1 88 ? 3.952 2.753 5.949 1.00 92.31 88 ILE A C 1
ATOM 646 O O . ILE A 1 88 ? 3.199 3.564 5.399 1.00 92.31 88 ILE A O 1
ATOM 650 N N . ASP A 1 89 ? 5.177 3.078 6.365 1.00 92.44 89 ASP A N 1
ATOM 651 C CA . ASP A 1 89 ? 5.807 4.366 6.077 1.00 92.44 89 ASP A CA 1
ATOM 652 C C . ASP A 1 89 ? 6.576 4.285 4.758 1.00 92.44 89 ASP A C 1
ATOM 654 O O . ASP A 1 89 ? 7.654 3.694 4.676 1.00 92.44 89 ASP A O 1
ATOM 658 N N . VAL A 1 90 ? 6.007 4.886 3.716 1.00 90.19 90 VAL A N 1
ATOM 659 C CA . VAL A 1 90 ? 6.514 4.787 2.342 1.00 90.19 90 VAL A CA 1
ATOM 660 C C . VAL A 1 90 ? 7.857 5.487 2.096 1.00 90.19 90 VAL A C 1
ATOM 662 O O . VAL A 1 90 ? 8.670 4.933 1.356 1.00 90.19 90 VAL A O 1
ATOM 665 N N . PRO A 1 91 ? 8.165 6.666 2.675 1.00 87.00 91 PRO A N 1
ATOM 666 C CA . PRO A 1 91 ? 9.490 7.276 2.541 1.00 87.00 91 PRO A CA 1
ATOM 667 C C . PRO A 1 91 ? 10.640 6.334 2.921 1.00 87.00 91 PRO A C 1
ATOM 669 O O . PRO A 1 91 ? 11.684 6.367 2.266 1.00 87.00 91 PRO A O 1
ATOM 672 N N . SER A 1 92 ? 10.414 5.491 3.932 1.00 86.75 92 SER A N 1
ATOM 673 C CA . SER A 1 92 ? 11.361 4.489 4.434 1.00 86.75 92 SER A CA 1
ATOM 674 C C . SER A 1 92 ? 11.266 3.147 3.688 1.00 86.75 92 SER A C 1
ATOM 676 O O . SER A 1 92 ? 12.230 2.391 3.662 1.00 86.75 92 SER A O 1
ATOM 678 N N . ASN A 1 93 ? 10.126 2.868 3.048 1.00 86.62 93 ASN A N 1
ATOM 679 C CA . ASN A 1 93 ? 9.779 1.601 2.398 1.00 86.62 93 ASN A CA 1
ATOM 680 C C . ASN A 1 93 ? 9.255 1.859 0.973 1.00 86.62 93 ASN A C 1
ATOM 682 O O . ASN A 1 93 ? 8.053 1.829 0.704 1.00 86.62 93 ASN A O 1
ATOM 686 N N . ARG A 1 94 ? 10.156 2.206 0.045 1.00 85.12 94 ARG A N 1
ATOM 687 C CA . ARG A 1 94 ? 9.768 2.567 -1.333 1.00 85.12 94 ARG A CA 1
ATOM 688 C C . ARG A 1 94 ? 9.397 1.356 -2.192 1.00 85.12 94 ARG A C 1
ATOM 690 O O . ARG A 1 94 ? 8.748 1.529 -3.220 1.00 85.12 94 ARG A O 1
ATOM 697 N N . GLY A 1 95 ? 9.815 0.148 -1.811 1.00 85.94 95 GLY A N 1
ATOM 698 C CA . GLY A 1 95 ? 9.547 -1.062 -2.585 1.00 85.94 95 GLY A CA 1
ATOM 699 C C . GLY A 1 95 ? 8.054 -1.371 -2.639 1.00 85.94 95 GLY A C 1
ATOM 700 O O . GLY A 1 95 ? 7.507 -1.601 -3.718 1.00 85.94 95 GLY A O 1
ATOM 701 N N . SER A 1 96 ? 7.375 -1.295 -1.495 1.00 86.88 96 SER A N 1
ATOM 702 C CA . SER A 1 96 ? 5.926 -1.488 -1.395 1.00 86.88 96 SER A CA 1
ATOM 703 C C . SER A 1 96 ? 5.133 -0.452 -2.191 1.00 86.88 96 SER A C 1
ATOM 705 O O . SER A 1 96 ? 4.201 -0.820 -2.902 1.00 86.88 96 SER A O 1
ATOM 707 N N . SER A 1 97 ? 5.498 0.832 -2.164 1.00 87.25 97 SER A N 1
ATOM 708 C CA . SER A 1 97 ? 4.749 1.842 -2.926 1.00 87.25 97 SER A CA 1
ATOM 709 C C . SER A 1 97 ? 4.839 1.639 -4.434 1.00 87.25 97 SER A C 1
ATOM 711 O O . SER A 1 97 ? 3.831 1.792 -5.122 1.00 87.25 97 SER A O 1
ATOM 713 N N . ILE A 1 98 ? 6.004 1.232 -4.942 1.00 86.56 98 ILE A N 1
ATOM 714 C CA . ILE A 1 98 ? 6.184 0.868 -6.352 1.00 86.56 98 ILE A CA 1
ATOM 715 C C . ILE A 1 98 ? 5.386 -0.398 -6.669 1.00 86.56 98 ILE A C 1
ATOM 717 O O . ILE A 1 98 ? 4.631 -0.413 -7.639 1.00 86.56 98 ILE A O 1
ATOM 721 N N . ARG A 1 99 ? 5.500 -1.432 -5.824 1.00 85.81 99 ARG A N 1
ATOM 722 C CA . ARG A 1 99 ? 4.808 -2.718 -5.991 1.00 85.81 99 ARG A CA 1
ATOM 723 C C . ARG A 1 99 ? 3.291 -2.549 -6.085 1.00 85.81 99 ARG A C 1
ATOM 725 O O . ARG A 1 99 ? 2.677 -3.122 -6.973 1.00 85.81 99 ARG A O 1
ATOM 732 N N . PHE A 1 100 ? 2.700 -1.740 -5.207 1.00 88.56 100 PHE A N 1
ATOM 733 C CA . PHE A 1 100 ? 1.258 -1.482 -5.180 1.00 88.56 100 PHE A CA 1
ATOM 734 C C . PHE A 1 100 ? 0.829 -0.278 -6.034 1.00 88.56 100 PHE A C 1
ATOM 736 O O . PHE A 1 100 ? -0.350 0.082 -6.025 1.00 88.56 100 PHE A O 1
ATOM 743 N N . GLY A 1 101 ? 1.740 0.362 -6.776 1.00 87.00 101 GLY A N 1
ATOM 744 C CA . GLY A 1 101 ? 1.423 1.489 -7.662 1.00 87.00 101 GLY A CA 1
ATOM 745 C C . GLY A 1 101 ? 0.865 2.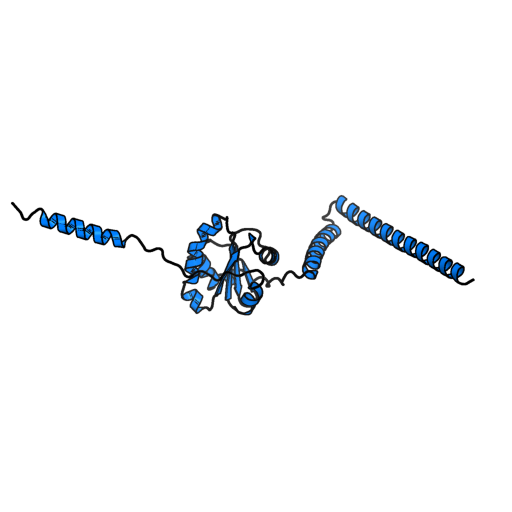722 -6.938 1.00 87.00 101 GLY A C 1
ATOM 746 O O . GLY A 1 101 ? -0.013 3.410 -7.460 1.00 87.00 101 GLY A O 1
ATOM 747 N N . ILE A 1 102 ? 1.330 2.998 -5.719 1.00 89.50 102 ILE A N 1
ATOM 748 C CA . ILE A 1 102 ? 0.833 4.091 -4.875 1.00 89.50 102 ILE A CA 1
ATOM 749 C C . ILE A 1 102 ? 1.362 5.434 -5.390 1.00 89.50 102 ILE A C 1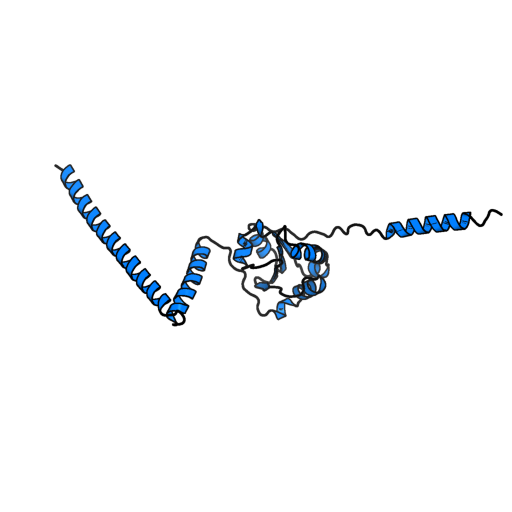
ATOM 751 O O . ILE A 1 102 ? 2.547 5.737 -5.273 1.00 89.50 102 ILE A O 1
ATOM 755 N N . ARG A 1 103 ? 0.467 6.267 -5.934 1.00 85.50 103 ARG A N 1
ATOM 756 C CA . ARG A 1 103 ? 0.807 7.595 -6.489 1.00 85.50 103 ARG A CA 1
ATOM 757 C C . ARG A 1 103 ? 0.581 8.759 -5.522 1.00 85.50 103 ARG A C 1
ATOM 759 O O . ARG A 1 103 ? 1.006 9.874 -5.804 1.00 85.50 103 ARG A O 1
ATOM 766 N N . GLY A 1 104 ? -0.103 8.529 -4.403 1.00 86.50 104 GLY A N 1
ATOM 767 C CA . GLY A 1 104 ? -0.463 9.581 -3.457 1.00 86.50 104 GLY A CA 1
ATOM 768 C C . GLY A 1 104 ? -0.762 9.056 -2.058 1.00 86.50 104 GLY A C 1
ATOM 769 O O . GLY A 1 104 ? -0.956 7.858 -1.853 1.00 86.50 104 GLY A O 1
ATOM 770 N N . PHE A 1 105 ? -0.808 9.972 -1.090 1.00 89.31 105 PHE A N 1
ATOM 771 C CA . PHE A 1 105 ? -1.027 9.658 0.322 1.00 89.31 105 PHE A CA 1
ATOM 772 C C . PHE A 1 105 ? -2.185 10.474 0.918 1.00 89.31 105 PHE A C 1
ATOM 774 O O . PHE A 1 105 ? -2.422 11.611 0.497 1.00 89.31 105 PHE A O 1
ATOM 781 N N . PRO A 1 106 ? -2.865 9.957 1.955 1.00 91.50 106 PRO A N 1
ATOM 782 C CA . PRO A 1 106 ? -2.902 8.551 2.368 1.00 91.50 106 PRO A CA 1
ATOM 783 C C . PRO A 1 106 ? -3.657 7.683 1.349 1.00 91.50 106 PRO A C 1
ATOM 785 O O . PRO A 1 106 ? -4.646 8.138 0.766 1.00 91.50 106 PRO A O 1
ATOM 788 N N . THR A 1 107 ? -3.203 6.440 1.174 1.00 92.50 107 THR A N 1
ATOM 789 C CA . THR A 1 107 ? -3.891 5.414 0.371 1.00 92.50 107 THR A CA 1
ATOM 790 C C . THR A 1 107 ? -4.185 4.199 1.245 1.00 92.50 107 THR A C 1
ATOM 792 O O . THR A 1 107 ? -3.315 3.753 1.990 1.00 92.50 107 THR A O 1
ATOM 795 N N . LEU A 1 108 ? -5.411 3.686 1.153 1.00 93.81 108 LEU A N 1
ATOM 796 C CA . LEU A 1 108 ? -5.901 2.526 1.894 1.00 93.81 108 LEU A CA 1
ATOM 797 C C . LEU A 1 108 ? -6.136 1.377 0.914 1.00 93.81 108 LEU A C 1
ATOM 799 O O . LEU A 1 108 ? -6.821 1.550 -0.098 1.00 93.81 108 LEU A O 1
ATOM 803 N N . ILE A 1 109 ? -5.566 0.218 1.219 1.00 93.50 109 ILE A N 1
ATOM 804 C CA . ILE A 1 109 ? -5.779 -1.015 0.465 1.00 93.50 109 ILE A CA 1
ATOM 805 C C . ILE A 1 109 ? -6.273 -2.070 1.441 1.00 93.50 109 ILE A C 1
ATOM 807 O O . ILE A 1 109 ? -5.641 -2.306 2.467 1.00 93.50 109 ILE A O 1
ATOM 811 N N . TYR A 1 110 ? -7.407 -2.679 1.118 1.00 94.56 110 TYR A N 1
ATOM 812 C CA . TYR A 1 110 ? -7.931 -3.824 1.840 1.00 94.56 110 TYR A CA 1
ATOM 813 C C . TYR A 1 110 ? -7.589 -5.099 1.078 1.00 94.56 110 TYR A C 1
ATOM 815 O O . TYR A 1 110 ? -7.804 -5.180 -0.131 1.00 94.56 110 TYR A O 1
ATOM 823 N N . PHE A 1 111 ? -7.026 -6.064 1.785 1.00 93.06 111 PHE A N 1
ATOM 824 C CA . PHE A 1 111 ? -6.704 -7.386 1.288 1.00 93.06 111 PHE A CA 1
ATOM 825 C C . PHE A 1 111 ? -7.721 -8.361 1.854 1.00 93.06 111 PHE A C 1
ATOM 827 O O . PHE A 1 111 ? -7.938 -8.398 3.066 1.00 93.06 111 PHE A O 1
ATOM 834 N N . HIS A 1 112 ? -8.324 -9.135 0.964 1.00 91.88 112 HIS A N 1
ATOM 835 C CA . HIS A 1 112 ? -9.277 -10.171 1.315 1.00 91.88 112 HIS A CA 1
ATOM 836 C C . HIS A 1 112 ? -9.065 -11.360 0.385 1.00 91.88 112 HIS A C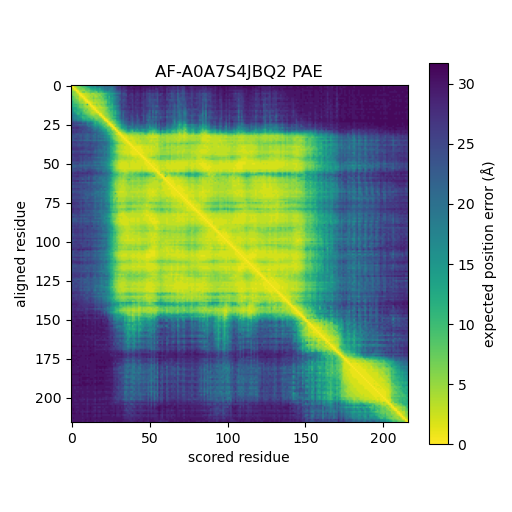 1
ATOM 838 O O . HIS A 1 112 ? -9.134 -11.201 -0.835 1.00 91.88 112 HIS A O 1
ATOM 844 N N . ASN A 1 113 ? -8.782 -12.539 0.945 1.00 88.31 113 ASN A N 1
ATOM 845 C CA . ASN A 1 113 ? -8.644 -13.789 0.184 1.00 88.31 113 ASN A CA 1
ATOM 846 C C . ASN A 1 113 ? -7.686 -13.689 -1.025 1.00 88.31 113 ASN A C 1
ATOM 848 O O . ASN A 1 113 ? -7.996 -14.139 -2.128 1.00 88.31 113 ASN A O 1
ATOM 852 N N . GLY A 1 114 ? -6.521 -13.058 -0.838 1.00 86.12 114 GLY A N 1
ATOM 853 C CA . GLY A 1 114 ? -5.506 -12.917 -1.893 1.00 86.12 114 GLY A CA 1
ATOM 854 C C . GLY A 1 114 ? -5.838 -11.891 -2.983 1.00 86.12 114 GLY A C 1
ATOM 855 O O . GLY A 1 114 ? -5.138 -11.821 -3.994 1.00 86.12 114 GLY A O 1
ATOM 856 N N . ARG A 1 115 ? -6.880 -11.076 -2.787 1.00 90.50 115 ARG A N 1
ATOM 857 C CA . ARG A 1 115 ? -7.257 -9.974 -3.679 1.00 90.50 115 ARG A CA 1
ATOM 858 C C . ARG A 1 115 ? -7.122 -8.629 -2.987 1.00 90.50 115 ARG A C 1
ATOM 860 O O . ARG A 1 115 ? -7.241 -8.539 -1.766 1.00 90.50 115 ARG A O 1
ATOM 867 N N . ILE A 1 116 ? -6.886 -7.584 -3.777 1.00 92.69 116 ILE A N 1
ATOM 868 C CA . ILE A 1 116 ? -6.731 -6.209 -3.308 1.00 92.69 116 ILE A CA 1
ATOM 869 C C . ILE A 1 116 ? -7.904 -5.333 -3.738 1.00 92.69 116 ILE A C 1
ATOM 871 O O . ILE A 1 116 ? -8.320 -5.314 -4.897 1.00 92.69 116 ILE A O 1
ATOM 875 N N . TYR A 1 117 ? -8.392 -4.540 -2.791 1.00 93.81 117 TYR A N 1
ATOM 876 C CA . TYR A 1 117 ? -9.474 -3.584 -2.970 1.00 93.81 117 TYR A CA 1
ATOM 877 C C . TYR A 1 117 ? -8.980 -2.202 -2.551 1.00 93.81 117 TYR A C 1
ATOM 879 O O . TYR A 1 117 ? -8.666 -1.946 -1.385 1.00 93.81 117 TYR A O 1
ATOM 887 N N . ARG A 1 118 ? -8.876 -1.289 -3.519 1.00 92.50 118 ARG A N 1
ATOM 888 C CA . ARG A 1 118 ? -8.393 0.077 -3.280 1.00 92.50 118 ARG A CA 1
ATOM 889 C C . ARG A 1 118 ? -9.538 0.950 -2.796 1.00 92.50 118 ARG A C 1
ATOM 891 O O . ARG A 1 118 ? -10.501 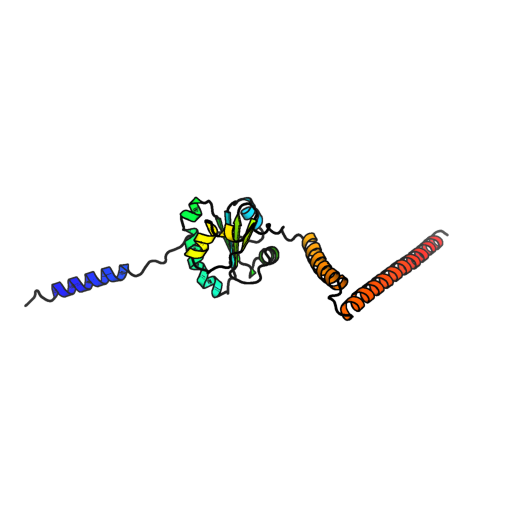1.182 -3.523 1.00 92.50 118 ARG A O 1
ATOM 898 N N . TYR A 1 119 ? -9.404 1.492 -1.595 1.00 92.75 119 TYR A N 1
ATOM 899 C CA . TYR A 1 119 ? -10.410 2.383 -1.045 1.00 92.75 119 TYR A CA 1
ATOM 900 C C . TYR A 1 119 ? -10.220 3.813 -1.565 1.0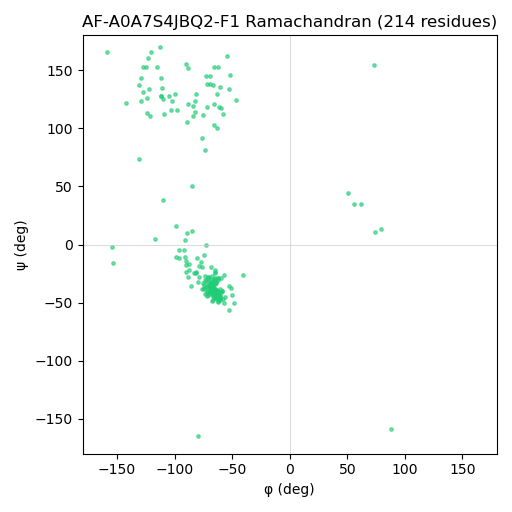0 92.75 119 TYR A C 1
ATOM 902 O O . TYR A 1 119 ? -9.164 4.421 -1.381 1.00 92.75 119 TYR A O 1
ATOM 910 N N . SER A 1 120 ? -11.266 4.370 -2.180 1.00 89.00 120 SER A N 1
ATOM 911 C CA . SER A 1 120 ? -11.275 5.744 -2.714 1.00 89.00 120 SER A CA 1
ATOM 912 C C . SER A 1 120 ? -12.298 6.664 -2.033 1.00 89.00 120 SER A C 1
ATOM 914 O O . SER A 1 120 ? -12.467 7.816 -2.430 1.00 89.00 120 SER A O 1
ATOM 916 N N . GLY A 1 121 ? -12.974 6.173 -0.991 1.00 89.31 121 GLY A N 1
ATOM 917 C CA . GLY A 1 121 ? -14.030 6.898 -0.292 1.00 89.31 121 GLY A CA 1
ATOM 918 C C . GLY A 1 121 ? -13.538 7.948 0.712 1.00 89.31 121 GLY A C 1
ATOM 919 O O . GLY A 1 121 ? -12.379 8.370 0.745 1.00 89.31 121 GLY A O 1
ATOM 920 N N . LYS A 1 122 ? -14.456 8.384 1.582 1.00 91.06 122 LYS A N 1
ATOM 921 C CA . LYS A 1 122 ? -14.178 9.379 2.629 1.00 91.06 122 LYS A CA 1
ATOM 922 C C . LYS A 1 122 ? -13.208 8.823 3.679 1.00 91.06 122 LYS A C 1
ATOM 924 O O . LYS A 1 122 ? -13.364 7.704 4.155 1.00 91.06 122 LYS A O 1
ATOM 929 N N . ARG A 1 123 ? -12.242 9.641 4.092 1.00 89.06 123 ARG A N 1
ATOM 930 C CA . ARG A 1 123 ? -11.171 9.301 5.050 1.00 89.06 123 ARG A CA 1
ATOM 931 C C . ARG A 1 123 ? -11.605 9.474 6.511 1.00 89.06 123 ARG A C 1
ATOM 933 O O . ARG A 1 123 ? -10.957 10.194 7.257 1.00 89.06 123 ARG A O 1
ATOM 940 N N . GLN A 1 124 ? -12.748 8.899 6.866 1.00 90.38 124 GLN A N 1
ATOM 941 C CA . GLN A 1 124 ? -13.331 8.964 8.208 1.00 90.38 124 GLN A CA 1
ATOM 942 C C . GLN A 1 124 ? -13.532 7.545 8.741 1.00 90.38 124 GLN A C 1
ATOM 944 O O . GLN A 1 124 ? -13.622 6.600 7.957 1.00 90.38 124 GLN A O 1
ATOM 949 N N . PHE A 1 125 ? -13.671 7.411 10.056 1.00 89.94 125 PHE A N 1
ATOM 950 C CA . PHE A 1 125 ? -13.894 6.127 10.723 1.00 89.94 125 PHE A CA 1
ATOM 951 C C . PHE A 1 125 ? -15.081 5.337 10.132 1.00 89.94 125 PHE A C 1
ATOM 953 O O . PHE A 1 125 ? -14.907 4.221 9.649 1.00 89.94 125 PHE A O 1
ATOM 960 N N . THR A 1 126 ? -16.282 5.930 10.086 1.00 91.38 126 THR A N 1
ATOM 961 C CA . THR A 1 126 ? -17.509 5.213 9.683 1.00 91.38 126 THR A CA 1
ATOM 962 C C . THR A 1 126 ? -17.458 4.665 8.250 1.00 91.38 126 THR A C 1
ATOM 964 O O . THR A 1 126 ? -17.771 3.489 8.066 1.00 91.38 126 THR A O 1
ATOM 967 N N . PRO A 1 127 ? -17.051 5.450 7.228 1.00 92.38 127 PRO A N 1
ATOM 968 C CA . PRO A 1 127 ? -16.971 4.956 5.852 1.00 92.38 127 PRO A CA 1
ATOM 969 C C . PRO A 1 127 ? -15.889 3.892 5.633 1.00 92.38 127 PRO A C 1
ATOM 971 O O . PRO A 1 127 ? -16.078 2.996 4.816 1.00 92.38 127 PRO A O 1
ATOM 974 N N . ILE A 1 128 ? -14.763 3.970 6.353 1.00 92.56 128 ILE A N 1
ATOM 975 C CA . ILE A 1 128 ? -13.713 2.948 6.252 1.00 92.56 128 ILE A CA 1
ATOM 976 C C . ILE A 1 128 ? -14.192 1.648 6.906 1.00 92.56 128 ILE A C 1
ATOM 978 O O . ILE A 1 128 ? -14.039 0.580 6.317 1.00 92.56 128 ILE A O 1
ATOM 982 N N . LYS A 1 129 ? -14.838 1.731 8.077 1.00 93.19 129 LYS A N 1
ATOM 983 C CA . LYS A 1 129 ? -15.424 0.565 8.750 1.00 93.19 129 LYS A CA 1
ATOM 984 C C . LYS A 1 129 ? -16.428 -0.154 7.849 1.00 93.19 129 LYS A C 1
ATOM 986 O O . LYS A 1 129 ? -16.313 -1.356 7.641 1.00 93.19 129 LYS A O 1
ATOM 991 N N . SER A 1 130 ? -17.385 0.569 7.262 1.00 92.06 130 SER A N 1
ATOM 992 C CA . SER A 1 130 ? -18.383 -0.057 6.383 1.00 92.06 130 SER A CA 1
ATOM 993 C C . SER A 1 130 ? -17.764 -0.667 5.122 1.00 92.06 130 SER A C 1
ATOM 995 O O . SER A 1 130 ? -18.234 -1.705 4.650 1.00 92.06 130 SER A O 1
ATOM 997 N N . PHE A 1 131 ? -16.689 -0.066 4.602 1.00 93.06 131 PHE A N 1
ATOM 998 C CA . PHE A 1 131 ? -15.937 -0.613 3.478 1.00 93.06 131 PHE A CA 1
ATOM 999 C C . PHE A 1 131 ? -15.312 -1.973 3.798 1.00 93.06 131 PHE A C 1
ATOM 1001 O O . PHE A 1 131 ? -15.520 -2.913 3.038 1.00 93.06 131 PHE A O 1
ATOM 1008 N N . VAL A 1 132 ? -14.615 -2.088 4.928 1.00 91.75 132 VAL A N 1
ATOM 1009 C CA . VAL A 1 132 ? -13.960 -3.337 5.346 1.00 91.75 132 VAL A CA 1
ATOM 1010 C C . VAL A 1 132 ? -14.973 -4.443 5.631 1.00 91.75 132 VAL A C 1
ATOM 1012 O O . VAL A 1 132 ? -14.745 -5.587 5.268 1.00 91.75 132 VAL A O 1
ATOM 1015 N N . MET A 1 133 ? -16.109 -4.104 6.243 1.00 90.69 133 MET A N 1
ATOM 1016 C CA . MET A 1 133 ? -17.098 -5.108 6.643 1.00 90.69 133 MET A CA 1
ATOM 1017 C C . MET A 1 133 ? -17.763 -5.789 5.441 1.00 90.69 133 MET A C 1
ATOM 1019 O O . MET A 1 133 ? -17.880 -7.008 5.422 1.00 90.69 133 MET A O 1
ATOM 1023 N N . LYS A 1 134 ? -18.234 -5.005 4.460 1.00 88.75 134 LYS A N 1
ATOM 1024 C CA . LYS A 1 134 ? -18.898 -5.514 3.236 1.00 88.75 134 LYS A CA 1
ATOM 1025 C C . LYS A 1 134 ? -18.775 -4.595 2.023 1.00 88.75 134 LYS A C 1
ATOM 1027 O O . LYS A 1 134 ? -19.058 -4.999 0.902 1.00 88.75 134 LYS A O 1
ATOM 1032 N N . GLY A 1 135 ? -18.404 -3.329 2.214 1.00 86.06 135 GLY A N 1
ATOM 1033 C CA . GLY A 1 135 ? -18.409 -2.356 1.124 1.00 86.06 135 GLY A CA 1
ATOM 1034 C C . GLY A 1 135 ? -17.410 -2.663 0.004 1.00 86.06 135 GLY A C 1
ATOM 1035 O O . GLY A 1 135 ? -17.633 -2.193 -1.112 1.00 86.06 135 GLY A O 1
ATOM 1036 N N . TYR A 1 136 ? -16.364 -3.450 0.270 1.00 88.81 136 TYR A N 1
ATOM 1037 C CA . TYR A 1 136 ? -15.368 -3.862 -0.722 1.00 88.81 136 TYR A CA 1
ATOM 1038 C C . TYR A 1 136 ? -15.955 -4.700 -1.868 1.00 88.81 136 TYR A C 1
ATOM 1040 O O . TYR A 1 136 ? -15.478 -4.576 -2.991 1.00 88.81 136 TYR A O 1
ATOM 1048 N N . GLU A 1 137 ? -17.034 -5.455 -1.638 1.00 88.75 137 GLU A N 1
ATOM 1049 C CA . GLU A 1 137 ? -17.712 -6.246 -2.680 1.00 88.75 137 GLU A CA 1
ATOM 1050 C C . GLU A 1 137 ? -18.234 -5.362 -3.828 1.00 88.75 137 GLU A C 1
ATOM 1052 O O . GLU A 1 137 ? -18.267 -5.768 -4.987 1.00 88.75 137 GLU A O 1
ATOM 1057 N N . ASN A 1 138 ? -18.574 -4.100 -3.537 1.00 88.44 138 ASN A N 1
ATOM 1058 C CA . ASN A 1 138 ? -19.054 -3.150 -4.547 1.00 88.44 138 ASN A CA 1
ATOM 1059 C C . ASN A 1 138 ? -17.939 -2.617 -5.462 1.00 88.44 138 ASN A C 1
ATOM 1061 O O . ASN A 1 138 ? -18.228 -1.914 -6.428 1.00 88.44 138 ASN A O 1
ATOM 1065 N N . TYR A 1 139 ? -16.670 -2.907 -5.159 1.00 83.31 139 TYR A N 1
ATOM 1066 C CA . TYR A 1 139 ? -15.516 -2.488 -5.961 1.00 83.31 139 TYR A CA 1
ATOM 1067 C C . TYR A 1 139 ? -15.147 -3.513 -7.053 1.00 83.31 139 TYR A C 1
ATOM 1069 O O . TYR A 1 139 ? -14.118 -3.358 -7.712 1.00 83.31 139 TYR A O 1
ATOM 1077 N N . GLY A 1 140 ? -16.000 -4.519 -7.282 1.00 83.38 140 GLY A N 1
ATOM 1078 C CA . GLY A 1 140 ? -15.823 -5.561 -8.294 1.00 83.38 140 GLY A CA 1
ATOM 1079 C C . GLY A 1 140 ? -15.025 -6.753 -7.771 1.00 83.38 140 GLY A C 1
ATOM 1080 O O . GLY A 1 140 ? -14.916 -6.957 -6.567 1.00 83.38 140 GLY A O 1
ATOM 1081 N N . ASP A 1 141 ? -14.431 -7.530 -8.676 1.00 78.00 141 ASP A N 1
ATOM 1082 C CA . ASP A 1 141 ? -13.748 -8.779 -8.318 1.00 78.00 141 ASP A CA 1
ATOM 1083 C C . ASP A 1 141 ? -12.405 -8.575 -7.591 1.00 78.00 141 ASP A C 1
ATOM 1085 O O . ASP A 1 141 ? -11.773 -9.557 -7.222 1.00 78.00 141 ASP A O 1
ATOM 1089 N N . GLY A 1 142 ? -11.958 -7.338 -7.352 1.00 81.44 142 GLY A N 1
ATOM 1090 C CA . GLY A 1 142 ? -10.646 -7.043 -6.763 1.00 81.44 142 GLY A CA 1
ATOM 1091 C C . GLY A 1 142 ? -9.484 -7.279 -7.738 1.00 81.44 142 GLY A C 1
ATOM 1092 O O . GLY A 1 142 ? -9.581 -8.052 -8.689 1.00 81.44 142 GLY A O 1
ATOM 1093 N N . GLU A 1 143 ? -8.374 -6.578 -7.523 1.00 85.44 143 GLU A N 1
ATOM 1094 C CA . GLU A 1 143 ? -7.136 -6.748 -8.299 1.00 85.44 143 GLU A CA 1
ATOM 1095 C C . GLU A 1 143 ? -6.272 -7.853 -7.651 1.00 85.44 143 GLU A C 1
ATOM 1097 O O . GLU A 1 143 ? -6.374 -8.112 -6.451 1.00 85.44 143 GLU A O 1
ATOM 1102 N N . GLU A 1 144 ? -5.451 -8.563 -8.425 1.00 84.94 144 GLU A N 1
ATOM 1103 C CA . GLU A 1 144 ? -4.544 -9.579 -7.870 1.00 84.94 144 GLU A CA 1
ATOM 1104 C C . GLU A 1 144 ? -3.390 -8.912 -7.110 1.00 84.94 144 GLU A C 1
ATOM 1106 O O . GLU A 1 144 ? -2.913 -7.841 -7.495 1.00 84.94 144 GLU A O 1
ATOM 1111 N N . VAL A 1 145 ? -2.919 -9.536 -6.023 1.00 85.31 145 VAL A N 1
ATOM 1112 C CA . VAL A 1 145 ? -1.771 -9.011 -5.270 1.00 85.31 145 VAL A CA 1
ATOM 1113 C C . VAL A 1 145 ? -0.546 -8.984 -6.193 1.00 85.31 145 VAL A C 1
ATOM 1115 O O . VAL A 1 145 ? -0.103 -10.042 -6.647 1.00 85.31 145 VAL A O 1
ATOM 1118 N N . PRO A 1 146 ? 0.049 -7.806 -6.466 1.00 82.44 146 PRO A N 1
ATOM 1119 C CA . PRO A 1 146 ? 1.208 -7.726 -7.338 1.00 82.44 146 PRO A CA 1
ATOM 1120 C C . PRO A 1 146 ? 2.361 -8.550 -6.747 1.00 82.44 146 PRO A C 1
ATOM 1122 O O . PRO A 1 146 ? 2.639 -8.444 -5.542 1.00 82.44 146 PRO A O 1
ATOM 1125 N N . PRO A 1 147 ? 3.067 -9.355 -7.560 1.00 77.12 147 PRO A N 1
ATOM 1126 C CA . PRO A 1 147 ? 4.213 -10.114 -7.084 1.00 77.12 147 PRO A CA 1
ATOM 1127 C C . PRO A 1 147 ? 5.305 -9.159 -6.595 1.00 77.12 147 PRO A C 1
ATOM 1129 O O . PRO A 1 147 ? 5.409 -8.011 -7.043 1.00 77.12 147 PRO A O 1
ATOM 1132 N N . LYS A 1 148 ? 6.131 -9.625 -5.655 1.00 76.38 148 LYS A N 1
ATOM 1133 C CA . LYS A 1 148 ? 7.272 -8.855 -5.155 1.00 76.38 148 LYS A CA 1
ATOM 1134 C C . LYS A 1 148 ? 8.137 -8.389 -6.333 1.00 76.38 148 LYS A C 1
ATOM 1136 O O . LYS A 1 148 ? 8.430 -9.211 -7.206 1.00 76.38 148 LYS A O 1
ATOM 1141 N N . PRO A 1 149 ? 8.563 -7.109 -6.372 1.00 67.31 149 PRO A N 1
ATOM 1142 C CA . PRO A 1 149 ? 9.489 -6.648 -7.391 1.00 67.31 149 PRO A CA 1
ATOM 1143 C C . PRO A 1 149 ? 10.800 -7.418 -7.217 1.00 67.31 149 PRO A C 1
ATOM 1145 O O . PRO A 1 149 ? 11.593 -7.145 -6.320 1.00 67.31 149 PRO A O 1
ATOM 1148 N N . THR A 1 150 ? 10.993 -8.433 -8.048 1.00 71.56 150 THR A N 1
ATOM 1149 C CA . THR A 1 150 ? 12.255 -9.147 -8.190 1.00 71.56 150 THR A CA 1
ATOM 1150 C C . THR A 1 150 ? 13.065 -8.453 -9.276 1.00 71.56 150 THR A C 1
ATOM 1152 O O . THR A 1 150 ? 12.518 -7.785 -10.153 1.00 71.56 150 THR A O 1
ATOM 1155 N N . PHE A 1 151 ? 14.386 -8.604 -9.229 1.00 67.44 151 PHE A N 1
ATOM 1156 C CA . PHE A 1 151 ? 15.294 -7.997 -10.205 1.00 67.44 151 PHE A CA 1
ATOM 1157 C C . PHE A 1 151 ? 14.846 -8.279 -11.649 1.00 67.44 151 PHE A C 1
ATOM 1159 O O . PHE A 1 151 ? 14.746 -7.367 -12.463 1.00 67.44 151 PHE A O 1
ATOM 1166 N N . LEU A 1 152 ? 14.445 -9.522 -11.933 1.00 62.28 152 LEU A N 1
ATOM 1167 C CA . LEU A 1 152 ? 13.942 -9.920 -13.245 1.00 62.28 152 LEU A CA 1
ATOM 1168 C C . LEU A 1 152 ? 12.559 -9.326 -13.562 1.00 62.28 152 LEU A C 1
ATOM 1170 O O . LEU A 1 152 ? 12.313 -8.943 -14.702 1.00 62.28 152 LEU A O 1
ATOM 1174 N N . SER A 1 153 ? 11.665 -9.187 -12.575 1.00 60.56 153 SER A N 1
ATOM 1175 C CA . SER A 1 153 ? 10.342 -8.592 -12.801 1.00 60.56 153 SER A CA 1
ATOM 1176 C C . SER A 1 153 ? 10.413 -7.089 -13.064 1.00 60.56 153 SER A C 1
ATOM 1178 O O . SER A 1 153 ? 9.562 -6.571 -13.778 1.00 60.56 153 SER A O 1
ATOM 1180 N N . GLN A 1 154 ? 11.425 -6.382 -12.547 1.00 66.38 154 GLN A N 1
ATOM 1181 C CA . GLN A 1 154 ? 11.694 -4.998 -12.946 1.00 66.38 154 GLN A CA 1
ATOM 1182 C C . GLN A 1 154 ? 12.063 -4.913 -14.426 1.00 66.38 154 GLN A C 1
ATOM 1184 O O . GLN A 1 154 ? 11.501 -4.080 -15.131 1.00 66.38 154 GLN A O 1
ATOM 1189 N N . PHE A 1 155 ? 12.917 -5.812 -14.927 1.00 74.38 155 PHE A N 1
ATOM 1190 C CA . PHE A 1 155 ? 13.192 -5.887 -16.365 1.00 74.38 155 PHE A CA 1
ATOM 1191 C C . PHE A 1 155 ? 11.963 -6.298 -17.177 1.00 74.38 155 PHE A C 1
ATOM 1193 O O . PHE A 1 155 ? 11.779 -5.783 -18.271 1.00 74.38 155 PHE A O 1
ATOM 1200 N N . VAL A 1 156 ? 11.083 -7.153 -16.647 1.00 68.88 156 VAL A N 1
ATOM 1201 C CA . VAL A 1 156 ? 9.809 -7.502 -17.300 1.00 68.88 156 VAL A CA 1
ATOM 1202 C C . VAL A 1 156 ? 8.816 -6.338 -17.278 1.00 68.88 156 VAL A C 1
ATOM 1204 O O . VAL A 1 156 ? 8.081 -6.170 -18.240 1.00 68.88 156 VAL A O 1
ATOM 1207 N N . LEU A 1 157 ? 8.778 -5.517 -16.226 1.00 67.62 157 LEU A N 1
ATOM 1208 C CA . LEU A 1 157 ? 7.914 -4.333 -16.133 1.00 67.62 157 LEU A CA 1
ATOM 1209 C C . LEU A 1 157 ? 8.401 -3.211 -17.047 1.00 67.62 157 LEU A C 1
ATOM 1211 O O . LEU A 1 157 ? 7.596 -2.634 -17.770 1.00 67.62 157 LEU A O 1
ATOM 1215 N N . ILE A 1 158 ? 9.712 -2.952 -17.063 1.00 71.94 158 ILE A N 1
ATOM 1216 C CA . ILE A 1 158 ? 10.347 -2.059 -18.039 1.00 71.94 158 ILE A CA 1
ATOM 1217 C C . ILE A 1 158 ? 10.102 -2.612 -19.443 1.00 71.94 158 ILE A C 1
ATOM 1219 O O . ILE A 1 158 ? 9.651 -1.887 -20.317 1.00 71.94 158 ILE A O 1
ATOM 1223 N N . GLY A 1 159 ? 10.299 -3.916 -19.631 1.00 73.69 159 GLY A N 1
ATOM 1224 C CA . GLY A 1 159 ? 10.045 -4.617 -20.880 1.00 73.69 159 GLY A CA 1
ATOM 1225 C C . GLY A 1 159 ? 8.601 -4.474 -21.345 1.00 73.69 159 GLY A C 1
ATOM 1226 O O . GLY A 1 159 ? 8.401 -4.128 -22.495 1.00 73.69 159 GLY A O 1
ATOM 1227 N N . LYS A 1 160 ? 7.606 -4.664 -20.468 1.00 74.94 160 LYS A N 1
ATOM 1228 C CA . LYS A 1 160 ? 6.170 -4.495 -20.753 1.00 74.94 160 LYS A CA 1
ATOM 1229 C C . LYS A 1 160 ? 5.796 -3.043 -21.039 1.00 74.94 160 LYS A C 1
ATOM 1231 O O . LYS A 1 160 ? 4.995 -2.816 -21.935 1.00 74.94 160 LYS A O 1
ATOM 1236 N N . ALA A 1 161 ? 6.355 -2.081 -20.306 1.00 70.69 161 ALA A N 1
ATOM 1237 C CA . ALA A 1 161 ? 6.126 -0.658 -20.555 1.00 70.69 161 ALA A CA 1
ATOM 1238 C C . ALA A 1 161 ? 6.694 -0.244 -21.920 1.00 70.69 161 ALA A C 1
ATOM 1240 O O . ALA A 1 161 ? 5.985 0.349 -22.727 1.00 70.69 161 ALA A O 1
ATOM 1241 N N . VAL A 1 162 ? 7.925 -0.672 -22.218 1.00 77.00 162 VAL A N 1
ATOM 1242 C CA . VAL A 1 162 ? 8.557 -0.491 -23.529 1.00 77.00 162 VAL A CA 1
ATOM 1243 C C . VAL A 1 162 ? 7.766 -1.225 -24.615 1.00 77.00 162 VAL A C 1
ATOM 1245 O O . VAL A 1 162 ? 7.561 -0.671 -25.687 1.00 77.00 162 VAL A O 1
ATOM 1248 N N . TRP A 1 163 ? 7.264 -2.437 -24.351 1.00 75.69 163 TRP A N 1
ATOM 1249 C CA . TRP A 1 163 ? 6.444 -3.195 -25.303 1.00 75.69 163 TRP A CA 1
ATOM 1250 C C . TRP A 1 163 ? 5.111 -2.510 -25.595 1.00 75.69 163 TRP A C 1
ATOM 1252 O O . TRP A 1 163 ? 4.687 -2.511 -26.742 1.00 75.69 163 TRP A O 1
ATOM 1262 N N . ALA A 1 164 ? 4.455 -1.923 -24.592 1.00 71.88 164 ALA A N 1
ATOM 1263 C CA . ALA A 1 164 ? 3.209 -1.184 -24.772 1.00 71.88 164 ALA A CA 1
ATOM 1264 C C . ALA A 1 164 ? 3.425 0.075 -25.627 1.00 71.88 164 ALA A C 1
ATOM 1266 O O . ALA A 1 164 ? 2.663 0.309 -26.560 1.00 71.88 164 ALA A O 1
ATOM 1267 N N . GLU A 1 165 ? 4.510 0.822 -25.390 1.00 65.44 165 GLU A N 1
ATOM 1268 C CA . GLU A 1 165 ? 4.895 1.966 -26.230 1.00 65.44 165 GLU A CA 1
ATOM 1269 C C . GLU A 1 165 ? 5.251 1.539 -27.665 1.00 65.44 165 GLU A C 1
ATOM 1271 O O . GLU A 1 165 ? 4.828 2.178 -28.631 1.00 65.44 165 GLU A O 1
ATOM 1276 N N . LEU A 1 166 ? 5.981 0.427 -27.829 1.00 65.19 166 LEU A N 1
ATOM 1277 C CA . LEU A 1 166 ? 6.324 -0.127 -29.142 1.00 65.19 166 LEU A CA 1
ATOM 1278 C C . LEU A 1 166 ? 5.083 -0.652 -29.888 1.00 65.19 166 LEU A C 1
ATOM 1280 O O . LEU A 1 166 ? 4.985 -0.516 -31.107 1.00 65.19 166 LEU A O 1
ATOM 1284 N N . TYR A 1 167 ? 4.127 -1.238 -29.165 1.00 64.62 167 TYR A N 1
ATOM 1285 C CA . TYR A 1 167 ? 2.875 -1.768 -29.705 1.00 64.62 167 TYR A CA 1
ATOM 1286 C C . TYR A 1 167 ? 1.915 -0.652 -30.134 1.00 64.62 167 TYR A C 1
ATOM 1288 O O . TYR A 1 167 ? 1.344 -0.721 -31.223 1.00 64.62 167 TYR A O 1
ATOM 1296 N N . ASP A 1 168 ? 1.798 0.416 -29.343 1.00 63.09 168 ASP A N 1
ATOM 1297 C CA . ASP A 1 168 ? 1.032 1.611 -29.715 1.00 63.09 168 ASP A CA 1
ATOM 1298 C C . ASP A 1 168 ? 1.664 2.349 -30.908 1.00 63.09 168 ASP A C 1
ATOM 1300 O O . ASP A 1 168 ? 0.951 2.922 -31.744 1.00 63.09 168 ASP A O 1
ATOM 1304 N N . ALA A 1 169 ? 2.993 2.281 -31.053 1.00 59.75 169 ALA A N 1
ATOM 1305 C CA . ALA A 1 169 ? 3.670 2.735 -32.261 1.00 59.75 169 ALA A CA 1
ATOM 1306 C C . ALA A 1 169 ? 3.330 1.860 -33.476 1.00 59.75 169 ALA A C 1
ATOM 1308 O O . ALA A 1 169 ? 2.971 2.396 -34.526 1.00 59.75 169 ALA A O 1
ATOM 1309 N N . ALA A 1 170 ? 3.339 0.534 -33.320 1.00 62.69 170 ALA A N 1
ATOM 1310 C CA . ALA A 1 170 ? 3.001 -0.419 -34.377 1.00 62.69 170 ALA A CA 1
ATOM 1311 C C . ALA A 1 170 ? 1.530 -0.342 -34.841 1.00 62.69 170 ALA A C 1
ATOM 1313 O O . ALA A 1 170 ? 1.249 -0.590 -36.011 1.00 62.69 170 ALA A O 1
ATOM 1314 N N . GLN A 1 171 ? 0.587 0.060 -33.979 1.00 60.41 171 GLN A N 1
ATOM 1315 C CA . GLN A 1 171 ? -0.818 0.291 -34.362 1.00 60.41 171 GLN A CA 1
ATOM 1316 C C . GLN A 1 171 ? -1.100 1.693 -34.941 1.00 60.41 171 GLN A C 1
ATOM 1318 O O . GLN A 1 171 ? -2.255 2.074 -35.132 1.00 60.41 171 GLN A O 1
ATOM 1323 N N . GLY A 1 172 ? -0.061 2.468 -35.266 1.00 55.41 172 GLY A N 1
ATOM 1324 C CA . GLY A 1 172 ? -0.203 3.699 -36.052 1.00 55.41 172 GLY A CA 1
ATOM 1325 C C . GLY A 1 172 ? -0.686 4.921 -35.266 1.00 55.41 172 GLY A C 1
ATOM 1326 O O . GLY A 1 172 ? -1.043 5.927 -35.876 1.00 55.41 172 GLY A O 1
ATOM 1327 N N . LYS A 1 173 ? -0.676 4.872 -33.926 1.00 56.09 173 LYS A N 1
ATOM 1328 C CA . LYS A 1 173 ? -0.911 6.060 -33.082 1.00 56.09 173 LYS A CA 1
ATOM 1329 C C . LYS A 1 173 ? 0.366 6.848 -32.794 1.00 56.09 173 LYS A C 1
ATOM 1331 O O . LYS A 1 173 ? 0.278 8.022 -32.436 1.00 56.09 173 LYS A O 1
ATOM 1336 N N . ALA A 1 174 ? 1.545 6.256 -32.995 1.00 53.38 174 ALA A N 1
ATOM 1337 C CA . ALA A 1 174 ? 2.768 7.039 -33.089 1.00 53.38 174 ALA A CA 1
ATOM 1338 C C . ALA A 1 174 ? 2.779 7.790 -34.424 1.00 53.38 174 ALA A C 1
ATOM 1340 O O . ALA A 1 174 ? 2.798 7.182 -35.495 1.00 53.38 174 ALA A O 1
ATOM 1341 N N . GLY A 1 175 ? 2.791 9.123 -34.362 1.00 62.19 175 GLY A N 1
ATOM 1342 C CA . GLY A 1 175 ? 3.080 9.949 -35.531 1.00 62.19 175 GLY A CA 1
ATOM 1343 C C . GLY A 1 175 ? 4.419 9.553 -36.166 1.00 62.19 175 GLY A C 1
ATOM 1344 O O . GLY A 1 175 ? 5.255 8.918 -35.526 1.00 62.19 175 GLY A O 1
ATOM 1345 N N . MET A 1 176 ? 4.635 9.959 -37.418 1.00 59.81 176 MET A N 1
ATOM 1346 C CA . MET A 1 176 ? 5.786 9.633 -38.285 1.00 59.81 176 MET A CA 1
ATOM 1347 C C . MET A 1 176 ? 7.175 9.629 -37.596 1.00 59.81 176 MET A C 1
ATOM 1349 O O . MET A 1 176 ? 8.070 8.894 -38.005 1.00 59.81 176 MET A O 1
ATOM 1353 N N . VAL A 1 177 ? 7.340 10.395 -36.514 1.00 64.56 177 VAL A N 1
ATOM 1354 C CA . VAL A 1 177 ? 8.543 10.451 -35.668 1.00 64.56 177 VAL A CA 1
ATOM 1355 C C . VAL A 1 177 ? 8.834 9.129 -34.932 1.00 64.56 177 VAL A C 1
ATOM 1357 O O . VAL A 1 177 ? 9.993 8.734 -34.835 1.00 64.56 177 VAL A O 1
ATOM 1360 N N . GLY A 1 178 ? 7.817 8.407 -34.445 1.00 67.12 178 GLY A N 1
ATOM 1361 C CA . GLY A 1 178 ? 8.008 7.157 -33.693 1.00 67.12 178 GLY A CA 1
ATOM 1362 C C . GLY A 1 178 ? 8.522 6.005 -34.560 1.00 67.12 178 GLY A C 1
ATOM 1363 O O . GLY A 1 178 ? 9.443 5.293 -34.165 1.00 67.12 178 GLY A O 1
ATOM 1364 N N . TYR A 1 179 ? 8.007 5.881 -35.786 1.00 70.81 179 TYR A N 1
ATOM 1365 C CA . TYR A 1 179 ? 8.500 4.902 -36.761 1.00 70.81 179 TYR A CA 1
ATOM 1366 C C . TYR A 1 179 ? 9.945 5.178 -37.174 1.00 70.81 179 TYR A C 1
ATOM 1368 O O . TYR A 1 179 ? 10.754 4.253 -37.239 1.00 70.81 179 TYR A O 1
ATOM 1376 N N . ALA A 1 180 ? 10.291 6.450 -37.390 1.00 76.69 180 ALA A N 1
ATOM 1377 C CA . ALA A 1 180 ? 11.657 6.841 -37.711 1.00 76.69 180 ALA A CA 1
ATOM 1378 C C . ALA A 1 180 ? 12.643 6.432 -36.603 1.00 76.69 180 ALA A C 1
ATOM 1380 O O . ALA A 1 180 ? 13.714 5.917 -36.912 1.00 76.69 180 ALA A O 1
ATOM 1381 N N . MET A 1 181 ? 12.264 6.579 -35.326 1.00 75.81 181 MET A N 1
ATOM 1382 C CA . MET A 1 181 ? 13.105 6.207 -34.180 1.00 75.81 181 MET A CA 1
ATOM 1383 C C . MET A 1 181 ? 13.321 4.696 -34.052 1.00 75.81 181 MET A C 1
ATOM 1385 O O . MET A 1 181 ? 14.445 4.267 -33.795 1.00 75.81 181 MET A O 1
ATOM 1389 N N . ILE A 1 182 ? 12.281 3.885 -34.264 1.00 79.56 182 ILE A N 1
ATOM 1390 C CA . ILE A 1 182 ? 12.389 2.417 -34.196 1.00 79.56 182 ILE A CA 1
ATOM 1391 C C . ILE A 1 182 ? 13.266 1.889 -35.337 1.00 79.56 182 ILE A C 1
ATOM 1393 O O . ILE A 1 182 ? 14.141 1.054 -35.108 1.00 79.56 182 ILE A O 1
ATOM 1397 N N . VAL A 1 183 ? 13.087 2.409 -36.556 1.00 84.50 183 VAL A N 1
ATOM 1398 C CA . VAL A 1 183 ? 13.903 2.020 -37.717 1.00 84.50 183 VAL A CA 1
ATOM 1399 C C . VAL A 1 183 ? 15.363 2.443 -37.526 1.00 84.50 183 VAL A C 1
ATOM 1401 O O . VAL A 1 183 ? 16.263 1.640 -37.766 1.00 84.50 183 VAL A O 1
ATOM 1404 N N . LEU A 1 184 ? 15.618 3.656 -37.021 1.00 87.50 184 LEU A N 1
ATOM 1405 C CA . LEU A 1 184 ? 16.971 4.118 -36.685 1.00 87.50 184 LEU A CA 1
ATOM 1406 C C . LEU A 1 184 ? 17.634 3.250 -35.614 1.00 87.50 184 LEU A C 1
ATOM 1408 O O . LEU A 1 184 ? 18.790 2.868 -35.779 1.00 87.50 184 LEU A O 1
ATOM 1412 N N . MET A 1 185 ? 16.908 2.908 -34.547 1.00 87.25 185 MET A N 1
ATOM 1413 C CA . MET A 1 185 ? 17.395 2.008 -33.497 1.00 87.25 185 MET A CA 1
ATOM 1414 C C . MET A 1 185 ? 17.724 0.620 -34.052 1.00 87.25 185 MET A C 1
ATOM 1416 O O . MET A 1 185 ? 18.788 0.084 -33.752 1.00 87.25 185 MET A O 1
ATOM 1420 N N . GLY A 1 186 ? 16.868 0.062 -34.914 1.00 90.38 186 GLY A N 1
ATOM 1421 C CA . GLY A 1 186 ? 17.118 -1.225 -35.566 1.00 90.38 186 GLY A CA 1
ATOM 1422 C C . GLY A 1 186 ? 18.372 -1.215 -36.445 1.00 90.38 186 GLY A C 1
ATOM 1423 O O . GLY A 1 186 ? 19.198 -2.122 -36.352 1.00 90.38 186 GLY A O 1
ATOM 1424 N N . ILE A 1 187 ? 18.559 -0.164 -37.249 1.00 93.19 187 ILE A N 1
ATOM 1425 C CA . ILE A 1 187 ? 19.749 -0.002 -38.100 1.00 93.19 187 ILE A CA 1
ATOM 1426 C C . ILE A 1 187 ? 21.006 0.174 -37.245 1.00 93.19 187 ILE A C 1
ATOM 1428 O O . ILE A 1 187 ? 22.029 -0.445 -37.531 1.00 93.19 187 ILE A O 1
ATOM 1432 N N . LEU A 1 188 ? 20.935 0.974 -36.178 1.00 93.56 188 LEU A N 1
ATOM 1433 C CA . L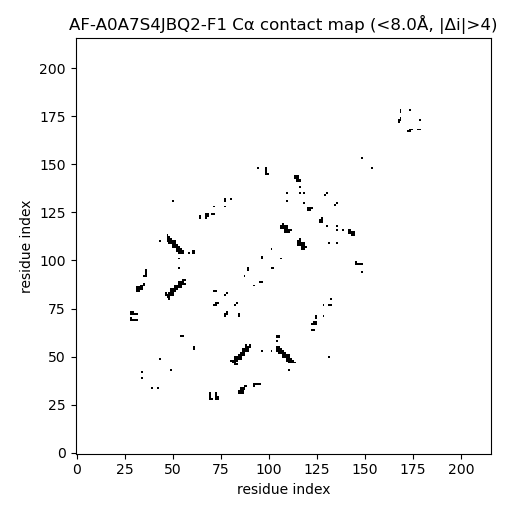EU A 1 188 ? 22.060 1.207 -35.276 1.00 93.56 188 LEU A CA 1
ATOM 1434 C C . LEU A 1 188 ? 22.501 -0.093 -34.594 1.00 93.56 188 LEU A C 1
ATOM 1436 O O . LEU A 1 188 ? 23.684 -0.415 -34.614 1.00 93.56 188 LEU A O 1
ATOM 1440 N N . VAL A 1 189 ? 21.559 -0.860 -34.038 1.00 94.06 189 VAL A N 1
ATOM 1441 C CA . VAL A 1 189 ? 21.847 -2.146 -33.382 1.00 94.06 189 VAL A CA 1
ATOM 1442 C C . VAL A 1 189 ? 22.375 -3.170 -34.389 1.00 94.06 189 VAL A C 1
ATOM 1444 O O . VAL A 1 189 ? 23.331 -3.880 -34.085 1.00 94.06 189 VAL A O 1
ATOM 1447 N N . GLY A 1 190 ? 21.816 -3.211 -35.602 1.00 94.38 190 GLY A N 1
ATOM 1448 C CA . GLY A 1 190 ? 22.301 -4.076 -36.679 1.00 94.38 190 GLY A CA 1
ATOM 1449 C C . GLY A 1 190 ? 23.732 -3.745 -37.111 1.00 94.38 190 GLY A C 1
ATOM 1450 O O . GLY A 1 190 ? 24.566 -4.643 -37.212 1.00 94.38 190 GLY A O 1
ATOM 1451 N N . LEU A 1 191 ? 24.045 -2.458 -37.298 1.00 94.94 191 LEU A N 1
ATOM 1452 C CA . LEU A 1 191 ? 25.396 -1.996 -37.629 1.00 94.94 191 LEU A CA 1
ATOM 1453 C C . LEU A 1 191 ? 26.387 -2.291 -36.504 1.00 94.94 191 LEU A C 1
ATOM 1455 O O . LEU A 1 191 ? 27.496 -2.750 -36.771 1.00 94.94 191 LEU A O 1
ATOM 1459 N N . LEU A 1 192 ? 25.985 -2.074 -35.250 1.00 94.69 192 LEU A N 1
ATOM 1460 C CA . LEU A 1 192 ? 26.830 -2.354 -34.093 1.00 94.69 192 LEU A CA 1
ATOM 1461 C C . LEU A 1 192 ? 27.099 -3.859 -33.961 1.00 94.69 192 LEU A C 1
ATOM 1463 O O . LEU A 1 192 ? 28.238 -4.259 -33.742 1.00 94.69 192 LEU A O 1
ATOM 1467 N N . GLY A 1 193 ? 26.083 -4.700 -34.175 1.00 94.12 193 GLY A N 1
ATOM 1468 C CA . GLY A 1 193 ? 26.225 -6.156 -34.196 1.00 94.12 193 GLY A CA 1
ATOM 1469 C C . GLY A 1 193 ? 27.138 -6.645 -35.322 1.00 94.12 193 GLY A C 1
ATOM 1470 O O . GLY A 1 193 ? 28.036 -7.449 -35.078 1.00 94.12 193 GLY A O 1
ATOM 1471 N N . MET A 1 194 ? 26.973 -6.118 -36.537 1.00 93.38 194 MET A N 1
ATOM 1472 C CA . MET A 1 194 ? 27.831 -6.457 -37.677 1.00 93.38 194 MET A CA 1
ATOM 1473 C C . MET A 1 194 ? 29.286 -6.030 -37.442 1.00 93.38 194 MET A C 1
ATOM 1475 O O . MET A 1 194 ? 30.206 -6.778 -37.764 1.00 93.38 194 MET A O 1
ATOM 1479 N N . LEU A 1 195 ? 29.500 -4.865 -36.826 1.00 94.12 195 LEU A N 1
ATOM 1480 C CA . LEU A 1 195 ? 30.826 -4.373 -36.461 1.00 94.12 195 LEU A CA 1
ATOM 1481 C C . LEU A 1 195 ? 31.479 -5.252 -35.388 1.00 94.12 195 LEU A C 1
ATOM 1483 O O . LEU A 1 195 ? 32.662 -5.561 -35.496 1.00 94.12 195 LEU A O 1
ATOM 1487 N N . VAL A 1 196 ? 30.718 -5.709 -34.391 1.00 94.75 196 VAL A N 1
ATOM 1488 C CA . VAL A 1 196 ? 31.215 -6.645 -33.371 1.00 94.75 196 VAL A CA 1
ATOM 1489 C C . VAL A 1 196 ? 31.617 -7.979 -33.999 1.00 94.75 196 VAL A C 1
ATOM 1491 O O . VAL A 1 196 ? 32.714 -8.457 -33.727 1.00 94.75 196 VAL A O 1
ATOM 1494 N N . VAL A 1 197 ? 30.790 -8.555 -34.877 1.00 90.44 197 VAL A N 1
ATOM 1495 C CA . VAL A 1 197 ? 31.131 -9.805 -35.583 1.00 90.44 197 VAL A CA 1
ATOM 1496 C C . VAL A 1 197 ? 32.391 -9.621 -36.426 1.00 90.44 197 VAL A C 1
ATOM 1498 O O . VAL A 1 197 ? 33.301 -10.440 -36.352 1.00 90.44 197 VAL A O 1
ATOM 1501 N N . PHE A 1 198 ? 32.486 -8.516 -37.164 1.00 91.38 198 PHE A N 1
ATOM 1502 C CA . PHE A 1 198 ? 33.650 -8.204 -37.987 1.00 91.38 198 PHE A CA 1
ATOM 1503 C C . PHE A 1 198 ? 34.933 -8.041 -37.158 1.00 91.38 198 PHE A C 1
ATOM 1505 O O . PHE A 1 198 ? 35.976 -8.587 -37.517 1.00 91.38 198 PHE A O 1
ATOM 1512 N N . LEU A 1 199 ? 34.860 -7.349 -36.016 1.00 89.94 199 LEU A N 1
ATOM 1513 C CA . LEU A 1 199 ? 35.986 -7.226 -35.090 1.00 89.94 199 LEU A CA 1
ATOM 1514 C C . LEU A 1 199 ? 36.386 -8.577 -34.497 1.00 89.94 199 LEU A C 1
ATOM 1516 O O . LEU A 1 199 ? 37.577 -8.861 -34.425 1.00 89.94 199 LEU A O 1
ATOM 1520 N N . ILE A 1 200 ? 35.423 -9.420 -34.117 1.00 88.19 200 ILE A N 1
ATOM 1521 C CA . ILE A 1 200 ? 35.707 -10.773 -33.625 1.00 88.19 200 ILE A CA 1
ATOM 1522 C C . ILE A 1 200 ? 36.433 -11.576 -34.705 1.00 88.19 200 ILE A C 1
ATOM 1524 O O . ILE A 1 200 ? 37.478 -12.139 -34.406 1.00 88.19 200 ILE A O 1
ATOM 1528 N N . THR A 1 201 ? 35.957 -11.563 -35.955 1.00 86.12 201 THR A N 1
ATOM 1529 C CA . THR A 1 201 ? 36.605 -12.272 -37.072 1.00 86.12 201 THR A CA 1
ATOM 1530 C C . THR A 1 201 ? 38.037 -11.787 -37.323 1.00 86.12 201 THR A C 1
ATOM 1532 O O . THR A 1 201 ? 38.931 -12.605 -37.542 1.00 86.12 201 THR A O 1
ATOM 1535 N N . ILE A 1 202 ? 38.290 -10.475 -37.254 1.00 85.81 202 ILE A N 1
ATOM 1536 C CA . ILE A 1 202 ? 39.646 -9.914 -37.385 1.00 85.81 202 ILE A CA 1
ATOM 1537 C C . ILE A 1 202 ? 40.539 -10.328 -36.210 1.00 85.81 202 ILE A C 1
ATOM 1539 O O . ILE A 1 202 ? 41.707 -10.664 -36.409 1.00 85.81 202 ILE A O 1
ATOM 1543 N N . LEU A 1 203 ? 40.014 -10.295 -34.985 1.00 80.12 203 LEU A N 1
ATOM 1544 C CA . LEU A 1 203 ? 40.776 -10.637 -33.786 1.00 80.12 203 LEU A CA 1
ATOM 1545 C C . LEU A 1 203 ? 41.099 -12.134 -33.721 1.00 80.12 203 LEU A C 1
ATOM 1547 O O . LEU A 1 203 ? 42.230 -12.476 -33.387 1.00 80.12 203 LEU A O 1
ATOM 1551 N N . THR A 1 204 ? 40.168 -13.015 -34.098 1.00 76.19 204 THR A N 1
ATOM 1552 C CA . THR A 1 204 ? 40.430 -14.459 -34.189 1.00 76.19 204 THR A CA 1
ATOM 1553 C C . THR A 1 204 ? 41.427 -14.778 -35.297 1.00 76.19 204 THR A C 1
ATOM 1555 O O . THR A 1 204 ? 42.367 -15.524 -35.054 1.00 76.19 204 THR A O 1
ATOM 1558 N N . GLY A 1 205 ? 41.313 -14.138 -36.468 1.00 75.69 205 GLY A N 1
ATOM 1559 C CA . GLY A 1 205 ? 42.279 -14.336 -37.556 1.00 75.69 205 GLY A CA 1
ATOM 1560 C C . GLY A 1 205 ? 43.704 -13.902 -37.191 1.00 75.69 205 GLY A C 1
ATOM 1561 O O . GLY A 1 205 ? 44.668 -14.501 -37.651 1.00 75.69 205 GLY A O 1
ATOM 1562 N N . ARG A 1 206 ? 43.855 -12.892 -36.322 1.00 64.94 206 ARG A N 1
ATOM 1563 C CA . ARG A 1 206 ? 45.165 -12.434 -35.837 1.00 64.94 206 ARG A CA 1
ATOM 1564 C C . ARG A 1 206 ? 45.720 -13.283 -34.688 1.00 64.94 206 ARG A C 1
ATOM 1566 O O . ARG A 1 206 ? 46.931 -13.293 -34.498 1.00 64.94 206 ARG A O 1
ATOM 1573 N N . TYR A 1 207 ? 44.864 -13.963 -33.924 1.00 60.00 207 TYR A N 1
ATOM 1574 C CA . TYR A 1 207 ? 45.283 -14.892 -32.869 1.00 60.00 207 TYR A CA 1
ATOM 1575 C C . TYR A 1 207 ? 45.935 -16.150 -33.466 1.00 60.00 207 TYR A C 1
ATOM 1577 O O . TYR A 1 207 ? 47.024 -16.525 -33.039 1.00 60.00 207 TYR A O 1
ATOM 1585 N N . ASP A 1 208 ? 45.352 -16.703 -34.536 1.00 62.84 208 ASP A N 1
ATOM 1586 C CA . ASP A 1 208 ? 45.873 -17.901 -35.217 1.00 62.84 208 ASP A CA 1
ATOM 1587 C C . ASP A 1 208 ? 47.280 -17.711 -35.830 1.00 62.84 208 ASP A C 1
ATOM 1589 O O . ASP A 1 208 ? 48.050 -18.669 -35.934 1.00 62.84 208 ASP A O 1
ATOM 1593 N N . ASP A 1 209 ? 47.653 -16.487 -36.225 1.00 62.09 209 ASP A N 1
ATOM 1594 C CA . ASP A 1 209 ? 48.999 -16.185 -36.741 1.00 62.09 209 ASP A CA 1
ATOM 1595 C C . ASP A 1 209 ? 50.054 -16.036 -35.629 1.00 62.09 209 ASP A C 1
ATOM 1597 O O . ASP A 1 209 ? 51.231 -16.319 -35.855 1.00 62.09 209 ASP A O 1
ATOM 1601 N N . VAL A 1 210 ? 49.666 -15.623 -34.416 1.00 63.59 210 VAL A N 1
ATOM 1602 C CA . VAL A 1 210 ? 50.608 -15.461 -33.289 1.00 63.59 210 VAL A CA 1
ATOM 1603 C C . VAL A 1 210 ? 51.088 -16.817 -32.766 1.00 63.59 210 VAL A C 1
ATOM 1605 O O . VAL A 1 210 ? 52.254 -16.945 -32.384 1.00 63.59 210 VAL A O 1
ATOM 1608 N N . ASP A 1 211 ? 50.232 -17.837 -32.801 1.00 61.19 211 ASP A N 1
ATOM 1609 C CA . ASP A 1 211 ? 50.583 -19.182 -32.338 1.00 61.19 211 ASP A CA 1
ATOM 1610 C C . ASP A 1 211 ? 51.515 -19.919 -33.315 1.00 61.19 211 ASP A C 1
ATOM 1612 O O . ASP A 1 211 ? 52.348 -20.716 -32.883 1.00 61.19 211 ASP A O 1
ATOM 1616 N N . LYS A 1 212 ? 51.474 -19.596 -34.617 1.00 60.16 212 LYS A N 1
ATOM 1617 C CA . LYS A 1 212 ? 52.409 -20.159 -35.611 1.00 60.16 212 LYS A CA 1
ATOM 1618 C C . LYS A 1 212 ? 53.837 -19.632 -35.474 1.00 60.16 212 LYS A C 1
ATOM 1620 O O . LYS A 1 212 ? 54.771 -20.363 -35.765 1.00 60.16 212 LYS A O 1
ATOM 1625 N N . VAL A 1 213 ? 54.027 -18.400 -35.001 1.00 62.03 213 VAL A N 1
ATOM 1626 C CA . VAL A 1 213 ? 55.367 -17.790 -34.853 1.00 62.03 213 VAL A CA 1
ATOM 1627 C C . VAL A 1 213 ? 56.104 -18.280 -33.597 1.00 62.03 213 VAL A C 1
ATOM 1629 O O . VAL A 1 213 ? 57.318 -18.150 -33.504 1.00 62.03 213 VAL A O 1
ATOM 1632 N N . LYS A 1 214 ? 55.397 -18.854 -32.615 1.00 60.03 214 LYS A N 1
ATOM 1633 C CA . LYS A 1 214 ? 56.000 -19.404 -31.384 1.00 60.03 214 LYS A CA 1
ATOM 1634 C C . LYS A 1 214 ? 56.364 -20.892 -31.467 1.00 60.03 214 LYS A C 1
ATOM 1636 O O . LYS A 1 214 ? 56.893 -21.420 -30.491 1.00 60.03 214 LYS A O 1
ATOM 1641 N N . GLY A 1 215 ? 56.026 -21.556 -32.573 1.00 58.25 215 GLY A N 1
ATOM 1642 C CA . GLY A 1 215 ? 56.219 -22.993 -32.778 1.00 58.25 215 GLY A CA 1
ATOM 1643 C C . GLY A 1 215 ? 57.491 -23.397 -33.534 1.00 58.25 215 GLY A C 1
ATOM 1644 O O . GLY A 1 215 ? 57.729 -24.599 -33.626 1.00 58.25 215 GLY A O 1
ATOM 1645 N N . ASP A 1 216 ? 58.279 -22.434 -34.028 1.00 48.94 216 ASP A N 1
ATOM 1646 C CA . ASP A 1 216 ? 59.577 -22.643 -34.696 1.00 48.94 216 ASP A CA 1
ATOM 1647 C C . ASP A 1 216 ? 60.755 -22.184 -33.816 1.00 48.94 216 ASP A C 1
ATOM 1649 O O . ASP A 1 216 ? 60.659 -21.091 -33.205 1.00 48.94 216 ASP A O 1
#

Mean predicted aligned error: 16.16 Å

InterPro domains:
  IPR013766 Thioredoxin domain [PF00085] (33-132)
  IPR013766 Thioredoxin domain [PS51352] (19-137)
  IPR036249 Thioredoxin-like superfamily [SSF52833] (31-134)
  IPR051063 Protein Disulfide Isomerase [PTHR45672] (31-151)

Radius of gyration: 32.48 Å; Cα contacts (8 Å, |Δi|>4): 195; chains: 1; bounding box: 85×60×98 Å

Sequence (216 aa):
MASGNVARLICASLACLLLSLINGAPVAYAAPVTVTDSTLDEVLESSTNLLLLFKANKCPHCQRMAPDYEKLSEDDDLKGNDVTLATIDVPSNRGSSIRFGIRGFPTLIYFHNGRIYRYSGKRQFTPIKSFVMKGYENYGDGEEVPPKPTFLSQFVLIGKAVWAELYDAAQGKAGMVGYAMIVLMGILVGLLGMLVVFLITILTGRYDDVDKVKGD

Solvent-accessible surface area (backbone atoms only — not comparable to full-atom values): 12400 Å² total; per-residue (Å²): 144,80,72,75,62,60,61,55,54,54,52,55,53,54,52,54,62,57,57,62,70,66,64,69,70,83,82,81,60,56,74,54,46,79,46,48,69,81,49,43,62,58,51,60,73,73,37,60,25,33,40,39,35,43,35,48,97,90,36,74,66,33,63,71,32,45,66,38,54,26,51,54,58,63,34,63,73,42,57,74,66,57,45,44,50,35,34,30,54,34,88,84,27,56,62,50,36,62,52,70,64,60,87,65,73,62,38,42,38,38,35,49,81,76,24,36,39,78,61,82,74,67,85,45,46,69,58,46,52,49,31,73,76,58,46,50,64,79,70,53,91,48,46,73,66,67,68,79,82,40,80,67,51,49,53,49,50,53,46,49,52,51,46,50,55,51,48,44,36,74,72,64,73,38,57,78,67,50,59,53,50,53,54,50,51,51,52,50,53,50,50,52,49,52,50,51,52,51,49,50,55,53,53,53,61,54,51,65,56,55,61,61,67,72,74,112

Secondary structure (DSSP, 8-state):
--SHHHHHHHHHHHHHHHHTTSS-----PPPPEE--TTTHHHHHHH-SEEEEEEE-TT-HHHHHHHHHHHHHHH-HHHHHTTEEEEEEETTT-HHHHHHTT--SSSEEEEEETTEEEEE-S-SSHHHHHHHHHTGGGGG-S-EEPPPP--HHHHHHHHHHHHHHHHHHHHTT-S-HHHHHHHHHHHHHHHHHHHHHHHHHHHHHHHHHHHHHHT--

Organism: NCBI:txid265563

Foldseek 3Di:
DPDPVVVVVVVVVVVVVVVVVPPDDPPPQDAAAEDALVCVVVCLVVAQKEKEWEAAPPDPVVVVLRVQLSVLVVDVVCVVVRYHYYYYHCVRHVQVCVQVVPPDPGWIWIHHRQFIATDPDDSGNPVVVVCRVPVSVVSDPGHGRRDRDDPVVVVVVVVVVVVVVVVCVVVPVDPPVSVVVVVVVVVVVVVVVVVVVVVVVVVVVVVVVVVVVVPD

pLDDT: mean 79.16, std 13.95, range [47.97, 94.94]

Nearest PDB structures (foldseek):
  6i7s-assembly2_B  TM=9.355E-01  e=4.074E-09  Homo sapiens
  4el1-assembly2_B  TM=8.639E-01  e=2.148E-09  Homo sapiens
  3idv-assembly1_A  TM=8.416E-01  e=5.263E-09  Homo sapiens
  2dj2-assembly1_A  TM=8.148E-01  e=4.631E-09  Mus musculus
  2dj1-assembly1_A  TM=7.213E-01  e=1.666E-08  Mus musculus